Protein AF-A0A968J4U3-F1 (afdb_monomer)

Secondary structure (DSSP, 8-state):
--HHHHHHHHHHHHTTT--PPP---------SS-SEEEGGGGGGGTTS--EEE-TT--TTTHHHHTTT--SEEE-S---HHHHHHHHHTTEEEEEE-SSEEEETTS---TTPPP-EEEEHHHHHHHH-TTPPPP-HHHHHHHTT-----EEEES-TTTTTHHHHHHTT--SEEEEE--HHHHHHHHHHHTTSTTEEEEESEE-SSSEEEEEEEESSGGG-BSS-BSTHHHH-TT--EEEEEEEEEE-GGGGBTTTB--GGG--EEEE--TT-HHHHHHT-TTTGGG-SEEEEEEESS-SBTTPPBHHHHHHHHHTTTEEEEEEE-SS-TTEEEEEEEE------------------

Structure (mmCIF, N/CA/C/O backbone):
data_AF-A0A968J4U3-F1
#
_entry.id   AF-A0A968J4U3-F1
#
loop_
_atom_site.group_PDB
_atom_site.id
_atom_site.type_symbol
_atom_site.label_atom_id
_atom_site.label_alt_id
_atom_site.label_comp_id
_atom_site.label_asym_id
_atom_site.label_entity_id
_atom_site.label_seq_id
_atom_site.pdbx_PDB_ins_code
_atom_site.Cartn_x
_atom_site.Cartn_y
_atom_site.Cartn_z
_atom_site.occupancy
_atom_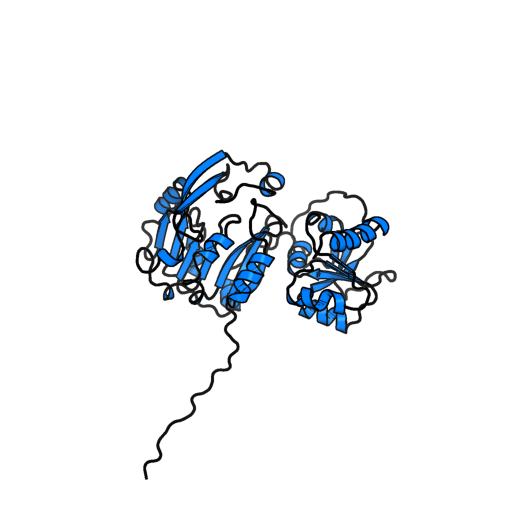site.B_iso_or_equiv
_atom_site.auth_seq_id
_atom_site.auth_comp_id
_atom_site.auth_asym_id
_atom_site.auth_atom_id
_atom_site.pdbx_PDB_model_num
ATOM 1 N N . MET A 1 1 ? 11.243 -23.045 -10.365 1.00 31.75 1 MET A N 1
ATOM 2 C CA . MET A 1 1 ? 12.411 -23.567 -11.113 1.00 31.75 1 MET A CA 1
ATOM 3 C C . MET A 1 1 ? 13.386 -24.156 -10.112 1.00 31.75 1 MET A C 1
ATOM 5 O O . MET A 1 1 ? 13.417 -23.661 -8.993 1.00 31.75 1 MET A O 1
ATOM 9 N N . SER A 1 2 ? 14.124 -25.215 -10.460 1.00 24.72 2 SER A N 1
ATOM 10 C CA . SER A 1 2 ? 15.196 -25.688 -9.578 1.00 24.72 2 SER A CA 1
ATOM 11 C C . SER A 1 2 ? 16.342 -24.683 -9.586 1.00 24.72 2 SER A C 1
ATOM 13 O O . SER A 1 2 ? 16.748 -24.232 -10.655 1.00 24.72 2 SER A O 1
ATOM 15 N N . ASP A 1 3 ? 16.860 -24.390 -8.400 1.00 28.70 3 ASP A N 1
ATOM 16 C CA . ASP A 1 3 ? 17.962 -23.475 -8.067 1.00 28.70 3 ASP A CA 1
ATOM 17 C C . ASP A 1 3 ? 19.186 -23.569 -9.018 1.00 28.70 3 ASP A C 1
ATOM 19 O O . ASP A 1 3 ? 19.910 -22.605 -9.253 1.00 28.70 3 ASP A O 1
ATOM 23 N N . ARG A 1 4 ? 19.379 -24.719 -9.681 1.00 26.81 4 ARG A N 1
ATOM 24 C CA . ARG A 1 4 ? 20.457 -24.954 -10.657 1.00 26.81 4 ARG A CA 1
ATOM 25 C C . ARG A 1 4 ? 20.299 -24.253 -12.012 1.00 26.81 4 ARG A C 1
ATOM 27 O O . ARG A 1 4 ? 21.322 -23.960 -12.632 1.00 26.81 4 ARG A O 1
ATOM 34 N N . ASP A 1 5 ? 19.080 -23.995 -12.483 1.00 30.23 5 ASP A N 1
ATOM 35 C CA . ASP A 1 5 ? 18.866 -23.366 -13.799 1.00 30.23 5 ASP A CA 1
ATOM 36 C C . ASP A 1 5 ? 19.034 -21.842 -13.723 1.00 30.23 5 ASP A C 1
ATOM 38 O O . ASP A 1 5 ? 19.654 -21.242 -14.602 1.00 30.23 5 ASP A O 1
ATOM 42 N N . SER A 1 6 ? 18.601 -21.237 -12.612 1.00 29.19 6 SER A N 1
ATOM 43 C CA . SER A 1 6 ? 18.821 -19.822 -12.288 1.00 29.19 6 SER A CA 1
ATOM 44 C C . SER A 1 6 ? 20.315 -19.513 -12.107 1.00 29.19 6 SER A C 1
ATOM 46 O O . SER A 1 6 ? 20.834 -18.554 -12.675 1.00 29.19 6 SER A O 1
ATOM 48 N N . GLN A 1 7 ? 21.058 -20.387 -11.416 1.00 29.69 7 GLN A N 1
ATOM 49 C CA . GLN A 1 7 ? 22.507 -20.231 -11.222 1.00 29.69 7 GLN A CA 1
ATOM 50 C C . GLN A 1 7 ? 23.326 -20.396 -12.518 1.00 29.69 7 GLN A C 1
ATOM 52 O O . GLN A 1 7 ? 24.412 -19.823 -12.643 1.00 29.69 7 GLN A O 1
ATOM 57 N N . ARG A 1 8 ? 22.822 -21.146 -13.512 1.00 29.02 8 ARG A N 1
ATOM 58 C CA . ARG A 1 8 ? 23.462 -21.269 -14.836 1.00 29.02 8 ARG A CA 1
ATOM 59 C C . ARG A 1 8 ? 23.308 -20.013 -15.694 1.00 29.02 8 ARG A C 1
ATOM 61 O O . ARG A 1 8 ? 24.230 -19.713 -16.451 1.00 29.02 8 ARG A O 1
ATOM 68 N N . LEU A 1 9 ? 22.196 -19.284 -15.566 1.00 30.33 9 LEU A N 1
ATOM 69 C CA . LEU A 1 9 ? 22.002 -17.996 -16.242 1.00 30.33 9 LEU A CA 1
ATOM 70 C C . LEU A 1 9 ? 22.915 -16.909 -15.652 1.00 30.33 9 LEU A C 1
ATOM 72 O O . LEU A 1 9 ? 23.562 -16.185 -16.404 1.00 30.33 9 LEU A O 1
ATOM 76 N N . VAL A 1 10 ? 23.051 -16.867 -14.322 1.00 31.16 10 VAL A N 1
ATOM 77 C CA . VAL A 1 10 ? 23.903 -15.894 -13.611 1.00 31.16 10 VAL A CA 1
ATOM 78 C C . VAL A 1 10 ? 25.399 -16.103 -13.899 1.00 31.16 10 VAL A C 1
ATOM 80 O O . VAL A 1 10 ? 26.140 -15.134 -14.061 1.00 31.16 10 VAL A O 1
ATOM 83 N N . ARG A 1 11 ? 25.871 -17.354 -14.030 1.00 30.06 11 ARG A N 1
ATOM 84 C CA . ARG A 1 11 ? 27.299 -17.631 -14.301 1.00 30.06 11 ARG A CA 1
ATOM 85 C C . ARG A 1 11 ? 27.792 -17.126 -15.658 1.00 30.06 11 ARG A C 1
ATOM 87 O O . ARG A 1 11 ? 28.928 -16.675 -15.740 1.00 30.06 11 ARG A O 1
ATOM 94 N N . ARG A 1 12 ? 26.956 -17.143 -16.703 1.00 33.56 12 ARG A N 1
ATOM 95 C CA . ARG A 1 12 ? 27.353 -16.620 -18.026 1.00 33.56 12 ARG A CA 1
ATOM 96 C C . ARG A 1 12 ? 27.522 -15.100 -18.050 1.00 33.56 12 ARG A C 1
ATOM 98 O O . ARG A 1 12 ? 28.245 -14.602 -18.903 1.00 33.56 12 ARG A O 1
ATOM 105 N N . PHE A 1 13 ? 26.903 -14.387 -17.109 1.00 33.28 13 PHE A N 1
ATOM 106 C CA . PHE A 1 13 ? 27.019 -12.935 -16.971 1.00 33.28 13 PHE A CA 1
ATOM 107 C C . PHE A 1 13 ? 28.338 -12.512 -16.302 1.00 33.28 13 PHE A C 1
ATOM 109 O O . PHE A 1 13 ? 28.966 -11.540 -16.711 1.00 33.28 13 PHE A O 1
ATOM 116 N N . GLN A 1 14 ? 28.821 -13.283 -15.320 1.00 35.56 14 GLN A N 1
ATOM 117 C CA . GLN A 1 14 ? 30.131 -13.033 -14.700 1.00 35.56 14 GLN A CA 1
ATOM 118 C C . GLN A 1 14 ? 31.296 -13.271 -15.677 1.00 35.56 14 GLN A C 1
ATOM 120 O O . GLN A 1 14 ? 32.345 -12.644 -15.552 1.00 35.56 14 GLN A O 1
ATOM 125 N N . GLU A 1 15 ? 31.103 -14.144 -16.668 1.00 34.38 15 GLU A N 1
ATOM 126 C CA . GLU A 1 15 ? 32.112 -14.483 -17.677 1.00 34.38 15 GLU A CA 1
ATOM 127 C C . GLU A 1 15 ? 32.129 -13.511 -18.879 1.00 34.38 15 GLU A C 1
ATOM 129 O O . GLU A 1 15 ? 33.116 -13.487 -19.613 1.00 34.38 15 GLU A O 1
ATOM 134 N N . SER A 1 16 ? 31.091 -12.680 -19.080 1.00 38.22 16 SER A N 1
ATOM 135 C CA . SER A 1 16 ? 30.967 -11.782 -20.246 1.00 38.22 16 SER A CA 1
ATOM 136 C C . SER A 1 16 ? 31.477 -10.349 -20.036 1.00 38.22 16 SER A C 1
ATOM 138 O O . SER A 1 16 ? 31.434 -9.558 -20.974 1.00 38.22 16 SER A O 1
ATOM 140 N N . GLY A 1 17 ? 31.967 -9.995 -18.843 1.00 36.22 17 GLY A N 1
ATOM 141 C CA . GLY A 1 17 ? 32.713 -8.747 -18.628 1.00 36.22 17 GLY A CA 1
ATOM 142 C C . GLY A 1 17 ? 31.945 -7.439 -18.871 1.00 36.22 17 GLY A C 1
ATOM 143 O O . GLY A 1 17 ? 32.559 -6.457 -19.275 1.00 36.22 17 GLY A O 1
ATOM 144 N N . ALA A 1 18 ? 30.634 -7.391 -18.618 1.00 36.56 18 ALA A N 1
ATOM 145 C CA . ALA A 1 18 ? 29.844 -6.163 -18.736 1.00 36.56 18 ALA A CA 1
ATOM 146 C C . ALA A 1 18 ? 29.398 -5.665 -17.353 1.00 36.56 18 ALA A C 1
ATOM 148 O O . ALA A 1 18 ? 28.468 -6.211 -16.767 1.00 36.56 18 ALA A O 1
ATOM 149 N N . LEU A 1 19 ? 30.141 -4.682 -16.835 1.00 32.59 19 LEU A N 1
ATOM 150 C CA . LEU A 1 19 ? 29.738 -3.445 -16.140 1.00 32.59 19 LEU A CA 1
ATOM 151 C C . LEU A 1 19 ? 30.909 -2.967 -15.252 1.00 32.59 19 LEU A C 1
ATOM 153 O O . LEU A 1 19 ? 31.396 -3.757 -14.436 1.00 32.59 19 LEU A O 1
ATOM 157 N N . PRO A 1 20 ? 31.391 -1.711 -15.383 1.00 27.22 20 PRO A N 1
ATOM 158 C CA . PRO A 1 20 ? 32.467 -1.198 -14.538 1.00 27.22 20 PRO A CA 1
ATOM 159 C C . PRO A 1 20 ? 32.063 -1.111 -13.056 1.00 27.22 20 PRO A C 1
ATOM 161 O O . PRO A 1 20 ? 30.892 -0.972 -12.707 1.00 27.22 20 PRO A O 1
ATOM 164 N N . SER A 1 21 ? 33.071 -1.193 -12.184 1.00 23.61 21 SER A N 1
ATOM 165 C CA . SER A 1 21 ? 33.000 -1.002 -10.725 1.00 23.61 21 SER A CA 1
ATOM 166 C C . SER A 1 21 ? 32.376 0.359 -10.348 1.00 23.61 21 SER A C 1
ATOM 168 O O . SER A 1 21 ? 32.589 1.325 -11.078 1.00 23.61 21 SER A O 1
ATOM 170 N N . PRO A 1 22 ? 31.642 0.478 -9.219 1.00 27.11 22 PRO A N 1
ATOM 171 C CA . PRO A 1 22 ? 30.799 1.639 -8.958 1.00 27.11 22 PRO A CA 1
ATOM 172 C C . PRO A 1 22 ? 31.629 2.864 -8.563 1.00 27.11 22 PRO A C 1
ATOM 174 O O . PRO A 1 22 ? 32.467 2.793 -7.663 1.00 27.11 22 PRO A O 1
ATOM 177 N N . ALA A 1 23 ? 31.337 4.001 -9.190 1.00 21.75 23 ALA A N 1
ATOM 178 C CA . ALA A 1 23 ? 31.604 5.318 -8.632 1.00 21.75 23 ALA A CA 1
ATOM 179 C C . ALA A 1 23 ? 30.252 5.954 -8.285 1.00 21.75 23 ALA A C 1
ATOM 181 O O . ALA A 1 23 ? 29.364 6.059 -9.126 1.00 21.75 23 ALA A O 1
ATOM 182 N N . VAL A 1 24 ? 30.094 6.303 -7.012 1.00 25.08 24 VAL A N 1
ATOM 183 C CA . VAL A 1 24 ? 28.910 6.946 -6.434 1.00 25.08 24 VAL A CA 1
ATOM 184 C C . VAL A 1 24 ? 28.772 8.360 -6.994 1.00 25.08 24 VAL A C 1
ATOM 186 O O . VAL A 1 24 ? 29.716 9.141 -6.876 1.00 25.08 24 VAL A O 1
ATOM 189 N N . VAL A 1 25 ? 27.596 8.720 -7.515 1.00 21.69 25 VAL A N 1
ATOM 190 C CA . VAL A 1 25 ? 27.211 10.121 -7.749 1.00 21.69 25 VAL A CA 1
ATOM 191 C C . VAL A 1 25 ? 25.726 10.297 -7.410 1.00 21.69 25 VAL A C 1
ATOM 193 O O . VAL A 1 25 ? 24.864 9.655 -7.999 1.00 21.69 25 VAL A O 1
ATOM 196 N N . PHE A 1 26 ? 25.438 11.159 -6.435 1.00 22.89 26 PHE A N 1
ATOM 197 C CA . PHE A 1 26 ? 24.102 11.702 -6.157 1.00 22.89 26 PHE A CA 1
ATOM 198 C C . PHE A 1 26 ? 23.789 12.827 -7.151 1.00 22.89 26 PHE A C 1
ATOM 200 O O . PHE A 1 26 ? 24.717 13.576 -7.449 1.00 22.89 26 PHE A O 1
ATOM 207 N N . TRP A 1 27 ? 22.521 13.042 -7.545 1.00 22.12 27 TRP A N 1
ATOM 208 C CA . TRP A 1 27 ? 21.968 14.406 -7.684 1.00 22.12 27 TRP A CA 1
ATOM 209 C C . TRP A 1 27 ? 20.438 14.501 -7.868 1.00 22.12 27 TRP A C 1
ATOM 211 O O . TRP A 1 27 ? 19.799 13.601 -8.407 1.00 22.12 27 TRP A O 1
ATOM 221 N N . CYS A 1 28 ? 19.901 15.639 -7.403 1.00 22.11 28 CYS A N 1
ATOM 222 C CA . CYS A 1 28 ? 18.495 16.063 -7.355 1.00 22.11 28 CYS A CA 1
ATOM 223 C C . CYS A 1 28 ? 18.052 16.919 -8.559 1.00 22.11 28 CYS A C 1
ATOM 225 O O . CYS A 1 28 ? 18.846 17.656 -9.131 1.00 22.11 28 CYS A O 1
ATOM 227 N N . GLU A 1 29 ? 16.737 16.858 -8.803 1.00 24.00 29 GLU A N 1
ATOM 228 C CA . GLU A 1 29 ? 15.785 17.850 -9.350 1.00 24.00 29 GLU A CA 1
ATOM 229 C C . GLU A 1 29 ? 16.059 18.630 -10.657 1.00 24.00 29 GLU A C 1
ATOM 231 O O . GLU A 1 29 ? 16.990 19.422 -10.782 1.00 24.00 29 GLU A O 1
ATOM 236 N N . GLY A 1 30 ? 15.072 18.554 -11.570 1.00 26.41 30 GLY A N 1
ATOM 237 C CA . GLY A 1 30 ? 14.653 19.729 -12.348 1.00 26.41 30 GLY A CA 1
ATOM 238 C C . GLY A 1 30 ? 14.702 19.670 -13.879 1.00 26.41 30 GLY A C 1
ATOM 239 O O . GLY A 1 30 ? 14.690 20.735 -14.490 1.00 26.41 30 GLY A O 1
ATOM 240 N N . ASN A 1 31 ? 14.733 18.499 -14.527 1.00 25.98 31 ASN A N 1
ATOM 241 C CA . ASN A 1 31 ? 14.767 18.411 -15.996 1.00 25.98 31 ASN A CA 1
ATOM 242 C C . ASN A 1 31 ? 13.612 17.583 -16.598 1.00 25.98 31 ASN A C 1
ATOM 244 O O . ASN A 1 31 ? 13.072 16.707 -15.919 1.00 25.98 31 ASN A O 1
ATOM 248 N N . PRO A 1 32 ? 13.221 17.847 -17.869 1.00 30.12 32 PRO A N 1
ATOM 249 C CA . PRO A 1 32 ? 12.304 16.985 -18.629 1.00 30.12 32 PRO A CA 1
ATOM 250 C C . PRO A 1 32 ? 12.800 15.526 -18.625 1.00 30.12 32 PRO A C 1
ATOM 252 O O . PRO A 1 32 ? 13.995 15.330 -18.396 1.00 30.12 32 PRO A O 1
ATOM 255 N N . PRO A 1 33 ? 11.926 14.516 -18.866 1.00 41.47 33 PRO A N 1
ATOM 256 C CA . PRO A 1 33 ? 12.278 13.095 -18.758 1.00 41.47 33 PRO A CA 1
ATOM 257 C C . PRO A 1 33 ? 13.656 12.829 -19.352 1.00 41.47 33 PRO A C 1
ATOM 259 O O . PRO A 1 33 ? 13.889 13.133 -20.527 1.00 41.47 33 PRO A O 1
ATOM 262 N N . ALA A 1 34 ? 14.569 12.311 -18.530 1.00 52.72 34 ALA A N 1
ATOM 263 C CA . ALA A 1 34 ? 15.920 12.024 -18.974 1.00 52.72 34 ALA A CA 1
ATOM 264 C C . ALA A 1 34 ? 15.841 11.033 -20.142 1.00 52.72 34 ALA A C 1
ATOM 266 O O . ALA A 1 34 ? 15.189 9.998 -20.051 1.00 52.72 34 ALA A O 1
ATOM 267 N N . THR A 1 35 ? 16.473 11.344 -21.274 1.00 51.75 35 THR A N 1
ATOM 268 C CA . THR A 1 35 ? 16.570 10.392 -22.394 1.00 51.75 35 THR A CA 1
ATOM 269 C C . THR A 1 35 ? 17.654 9.344 -22.158 1.00 51.75 35 THR A C 1
ATOM 271 O O . THR A 1 35 ? 17.808 8.438 -22.985 1.00 51.75 35 THR A O 1
ATOM 274 N N . THR A 1 36 ? 18.408 9.482 -21.058 1.00 47.25 36 THR A N 1
ATOM 275 C CA . THR A 1 36 ? 19.455 8.557 -20.645 1.00 47.25 36 THR A CA 1
ATOM 276 C C . THR A 1 36 ? 19.422 8.212 -19.155 1.00 47.25 36 THR A C 1
ATOM 278 O O . THR A 1 36 ? 18.848 8.958 -18.364 1.00 47.25 36 THR A O 1
ATOM 281 N N . VAL A 1 37 ? 19.988 7.056 -18.790 1.00 55.59 37 VAL A N 1
ATOM 282 C CA . VAL A 1 37 ? 20.078 6.557 -17.403 1.00 55.59 37 VAL A CA 1
ATOM 283 C C . VAL A 1 37 ? 21.495 6.037 -17.131 1.00 55.59 37 VAL A C 1
ATOM 285 O O . VAL A 1 37 ? 21.942 5.160 -17.879 1.00 55.59 37 VAL A O 1
ATOM 288 N N . PRO A 1 38 ? 22.172 6.459 -16.047 1.00 57.66 38 PRO A N 1
ATOM 289 C CA . PRO A 1 38 ? 23.476 5.922 -15.671 1.00 57.66 38 PRO A CA 1
ATOM 290 C C . PRO A 1 38 ? 23.413 4.426 -15.360 1.00 57.66 38 PRO A C 1
ATOM 292 O O . PRO A 1 38 ? 22.561 3.954 -14.606 1.00 57.66 38 PRO A O 1
ATOM 295 N N . VAL A 1 39 ? 24.363 3.653 -15.878 1.00 50.88 39 VAL A N 1
ATOM 296 C CA . VAL A 1 39 ? 24.343 2.189 -15.724 1.00 50.88 39 VAL A CA 1
ATOM 297 C C . VAL A 1 39 ? 24.584 1.732 -14.272 1.00 50.88 39 VAL A C 1
ATOM 299 O O . VAL A 1 39 ? 24.116 0.665 -13.865 1.00 50.88 39 VAL A O 1
ATOM 302 N N . ALA A 1 40 ? 25.251 2.553 -13.456 1.00 52.34 40 ALA A N 1
ATOM 303 C CA . ALA A 1 40 ? 25.453 2.297 -12.027 1.00 52.34 40 ALA A CA 1
ATOM 304 C C . ALA A 1 40 ? 24.132 2.185 -11.238 1.00 52.34 40 ALA A C 1
ATOM 306 O O . ALA A 1 40 ? 24.063 1.417 -10.276 1.00 52.34 40 ALA A O 1
ATOM 307 N N . ASP A 1 41 ? 23.064 2.854 -11.684 1.00 54.03 41 ASP A N 1
ATOM 308 C CA . ASP A 1 41 ? 21.751 2.828 -11.026 1.00 54.03 41 ASP A CA 1
ATOM 309 C C . ASP A 1 41 ? 21.050 1.463 -11.144 1.00 54.03 41 ASP A C 1
ATOM 311 O O . ASP A 1 41 ? 20.166 1.138 -10.348 1.00 54.03 41 ASP A O 1
ATOM 315 N N . LEU A 1 42 ? 21.484 0.610 -12.079 1.00 54.00 42 LEU A N 1
ATOM 316 C CA . LEU A 1 42 ? 21.002 -0.770 -12.196 1.00 54.00 42 LEU A CA 1
ATOM 317 C C . LEU A 1 42 ? 21.558 -1.687 -11.093 1.00 54.00 42 LEU A C 1
ATOM 319 O O . LEU A 1 42 ? 20.990 -2.744 -10.819 1.00 54.00 42 LEU A O 1
ATOM 323 N N . ALA A 1 43 ? 22.668 -1.311 -10.446 1.00 49.25 43 ALA A N 1
ATOM 324 C CA . ALA A 1 43 ? 23.360 -2.156 -9.472 1.00 49.25 43 ALA A CA 1
ATOM 325 C C . ALA A 1 43 ? 22.655 -2.250 -8.105 1.00 49.25 43 ALA A C 1
ATOM 327 O O . ALA A 1 43 ? 22.994 -3.132 -7.316 1.00 49.25 43 ALA A O 1
ATOM 328 N N . ILE A 1 44 ? 21.677 -1.384 -7.831 1.00 48.53 44 ILE A N 1
ATOM 329 C CA . ILE A 1 44 ? 20.945 -1.305 -6.551 1.00 48.53 44 ILE A CA 1
ATOM 330 C C . ILE A 1 44 ? 20.048 -2.536 -6.333 1.00 48.53 44 ILE A C 1
ATOM 332 O O . ILE A 1 44 ? 19.778 -2.946 -5.210 1.00 48.53 44 ILE A O 1
ATOM 336 N N . TRP A 1 45 ? 19.651 -3.194 -7.416 1.00 48.16 45 TRP A N 1
ATOM 337 C CA . TRP A 1 45 ? 18.643 -4.252 -7.426 1.00 48.16 45 TRP A CA 1
ATOM 338 C C . TRP A 1 45 ? 19.220 -5.679 -7.335 1.00 48.16 45 TRP A C 1
ATOM 340 O O . TRP A 1 45 ? 18.518 -6.678 -7.478 1.00 48.16 45 TRP A O 1
ATOM 350 N N . ARG A 1 46 ? 20.529 -5.801 -7.096 1.00 44.19 46 ARG A N 1
ATOM 351 C CA . ARG A 1 46 ? 21.317 -7.038 -7.240 1.00 44.19 46 ARG A CA 1
ATOM 352 C C . ARG A 1 46 ? 20.831 -8.319 -6.527 1.00 44.19 46 ARG A C 1
ATOM 354 O O . ARG A 1 46 ? 21.225 -9.373 -7.027 1.00 44.19 46 ARG A O 1
ATOM 361 N N . PRO A 1 47 ? 20.038 -8.339 -5.435 1.00 40.00 47 PRO A N 1
ATOM 362 C CA . PRO A 1 47 ? 19.747 -9.619 -4.785 1.00 40.00 47 PRO A CA 1
ATOM 363 C C . PRO A 1 47 ? 18.699 -10.500 -5.486 1.00 40.00 47 PRO A C 1
ATOM 365 O O . PRO A 1 47 ? 18.749 -11.714 -5.289 1.00 40.00 47 PRO A O 1
ATOM 368 N N . ARG A 1 48 ? 17.750 -9.952 -6.267 1.00 47.09 48 ARG A N 1
ATOM 369 C CA . ARG A 1 48 ? 16.601 -10.734 -6.794 1.00 47.09 48 ARG A CA 1
ATOM 370 C C . ARG A 1 48 ? 15.985 -10.221 -8.106 1.00 47.09 48 ARG A C 1
ATOM 372 O O . ARG A 1 48 ? 14.789 -10.374 -8.310 1.00 47.09 48 ARG A O 1
ATOM 379 N N . LEU A 1 49 ? 16.771 -9.638 -9.004 1.00 52.12 49 LEU A N 1
ATOM 380 C CA . LEU A 1 49 ? 16.249 -9.329 -10.337 1.00 52.12 49 LEU A CA 1
ATOM 381 C C . LEU A 1 49 ? 16.136 -10.582 -11.202 1.00 52.12 49 LEU A C 1
ATOM 383 O O . LEU A 1 49 ? 17.118 -11.314 -11.380 1.00 52.12 49 LEU A O 1
ATOM 387 N N . ASP A 1 50 ? 14.967 -10.773 -11.805 1.00 53.44 50 ASP A N 1
ATOM 388 C CA . ASP A 1 50 ? 14.773 -11.777 -12.842 1.00 53.44 50 ASP A CA 1
ATOM 389 C C . ASP A 1 50 ? 15.285 -11.209 -14.174 1.00 53.44 50 ASP A C 1
ATOM 391 O O . ASP A 1 50 ? 14.625 -10.424 -14.857 1.00 53.44 50 ASP A O 1
ATOM 395 N N . PHE A 1 51 ? 16.511 -11.593 -14.533 1.00 60.53 51 PHE A N 1
ATOM 396 C CA . PHE A 1 51 ? 17.145 -11.254 -15.806 1.00 60.53 51 PHE A CA 1
ATOM 397 C C . PHE A 1 51 ? 16.919 -12.356 -16.838 1.00 60.53 51 PHE A C 1
ATOM 399 O O . PHE A 1 51 ? 17.144 -13.539 -16.561 1.00 60.53 51 PHE A O 1
ATOM 406 N N . ALA A 1 52 ? 16.581 -11.973 -18.068 1.00 55.31 52 ALA A N 1
ATOM 407 C CA . ALA A 1 52 ? 16.511 -12.911 -19.179 1.00 55.31 52 ALA A CA 1
ATOM 408 C C . ALA A 1 52 ? 17.329 -12.447 -20.386 1.00 55.31 52 ALA A C 1
ATOM 410 O O . ALA A 1 52 ? 17.158 -11.337 -20.884 1.00 55.31 52 ALA A O 1
ATOM 411 N N . TRP A 1 53 ? 18.173 -13.343 -20.902 1.00 65.06 53 TRP A N 1
ATOM 412 C CA . TRP A 1 53 ? 18.777 -13.183 -22.222 1.00 65.06 53 TRP A CA 1
ATOM 413 C C . TRP A 1 53 ? 17.917 -13.884 -23.273 1.00 65.06 53 TRP A C 1
ATOM 415 O O . TRP A 1 53 ? 17.705 -15.096 -23.187 1.00 65.06 53 TRP A O 1
ATOM 425 N N . VAL A 1 54 ? 17.451 -13.136 -24.271 1.00 67.69 54 VAL A N 1
ATOM 426 C CA . VAL A 1 54 ? 16.508 -13.627 -25.296 1.00 67.69 54 VAL A CA 1
ATOM 427 C C . VAL A 1 54 ? 17.086 -13.629 -26.710 1.00 67.69 54 VAL A C 1
ATOM 429 O O . VAL A 1 54 ? 16.464 -14.154 -27.628 1.00 67.69 54 VAL A O 1
ATOM 432 N N . GLY A 1 55 ? 18.282 -13.064 -26.912 1.00 67.81 55 GLY A N 1
ATOM 433 C CA . GLY A 1 55 ? 18.818 -12.850 -28.258 1.00 67.81 55 GLY A CA 1
ATOM 434 C C . GLY A 1 55 ? 17.810 -12.069 -29.106 1.00 67.81 55 GLY A C 1
ATOM 435 O O . GLY A 1 55 ? 17.427 -10.967 -28.715 1.00 67.81 55 GLY A O 1
ATOM 436 N N . ASN A 1 56 ? 17.308 -12.677 -30.185 1.00 71.38 56 ASN A N 1
ATOM 437 C CA . ASN A 1 56 ? 16.273 -12.130 -31.066 1.00 71.38 56 ASN A CA 1
ATOM 438 C C . ASN A 1 56 ? 14.922 -12.886 -31.026 1.00 71.38 56 ASN A C 1
ATOM 440 O O . ASN A 1 56 ? 14.137 -12.759 -31.966 1.00 71.38 56 ASN A O 1
ATOM 444 N N . ASP A 1 57 ? 14.632 -13.656 -29.968 1.00 76.31 57 ASP A N 1
ATOM 445 C CA . ASP A 1 57 ? 13.390 -14.436 -29.830 1.00 76.31 57 ASP A CA 1
ATOM 446 C C . ASP A 1 57 ? 12.795 -14.337 -28.412 1.00 76.31 57 ASP A C 1
ATOM 448 O O . ASP A 1 57 ? 13.410 -14.759 -27.435 1.00 76.31 57 ASP A O 1
ATOM 452 N N . LEU A 1 58 ? 11.567 -13.812 -28.293 1.00 77.19 58 LEU A N 1
ATOM 453 C CA . LEU A 1 58 ? 10.858 -13.652 -27.013 1.00 77.19 58 LEU A CA 1
ATOM 454 C C . LEU A 1 58 ? 10.150 -14.927 -26.531 1.00 77.19 58 LEU A C 1
ATOM 456 O O . LEU A 1 58 ? 9.727 -14.976 -25.373 1.00 77.19 58 LEU A O 1
ATOM 460 N N . ALA A 1 59 ? 10.046 -15.978 -27.351 1.00 75.31 59 ALA A N 1
ATOM 461 C CA . ALA A 1 59 ? 9.354 -17.215 -26.981 1.00 75.31 59 ALA A CA 1
ATOM 462 C C . ALA A 1 59 ? 9.788 -17.816 -25.621 1.00 75.31 59 ALA A C 1
ATOM 464 O O . ALA A 1 59 ? 8.911 -18.257 -24.868 1.00 75.31 59 ALA A O 1
ATOM 465 N N . PRO A 1 60 ? 11.082 -17.796 -25.226 1.00 65.94 60 PRO A N 1
ATOM 466 C CA . PRO A 1 60 ? 11.520 -18.306 -23.925 1.00 65.94 60 PRO A CA 1
ATOM 467 C C . PRO A 1 60 ? 10.971 -17.518 -22.728 1.00 65.94 60 PRO A C 1
ATOM 469 O O . PRO A 1 60 ? 10.816 -18.082 -21.640 1.00 65.94 60 PRO A O 1
ATOM 472 N N . VAL A 1 61 ? 10.669 -16.228 -22.922 1.00 67.50 61 VAL A N 1
ATOM 473 C CA . VAL A 1 61 ? 10.204 -15.318 -21.864 1.00 67.50 61 VAL A CA 1
ATOM 474 C C . VAL A 1 61 ? 8.729 -14.952 -21.961 1.00 67.50 61 VAL A C 1
ATOM 476 O O . VAL A 1 61 ? 8.198 -14.391 -21.009 1.00 67.50 61 VAL A O 1
ATOM 479 N N . GLN A 1 62 ? 8.041 -15.315 -23.048 1.00 70.50 62 GLN A N 1
ATOM 480 C CA . GLN A 1 62 ? 6.672 -14.885 -23.357 1.00 70.50 62 GLN A CA 1
ATOM 481 C C . GLN A 1 62 ? 5.704 -15.041 -22.174 1.00 70.50 62 GLN A C 1
ATOM 483 O O . GLN A 1 62 ? 4.967 -14.123 -21.836 1.00 70.50 62 GLN A O 1
ATOM 488 N N . ARG A 1 63 ? 5.753 -16.189 -21.486 1.00 58.62 63 ARG A N 1
ATOM 489 C CA . ARG A 1 63 ? 4.896 -16.480 -20.320 1.00 58.62 63 ARG A CA 1
ATOM 490 C C . ARG A 1 63 ? 5.192 -15.621 -19.086 1.00 58.62 63 ARG A C 1
ATOM 492 O O . ARG A 1 63 ? 4.369 -15.562 -18.176 1.00 58.62 63 ARG A O 1
ATOM 499 N N . PHE A 1 64 ? 6.390 -15.051 -19.013 1.00 61.62 64 PHE A N 1
ATOM 500 C CA . PHE A 1 64 ? 6.823 -14.186 -17.924 1.00 61.62 64 PHE A CA 1
ATOM 501 C C . PHE A 1 64 ? 6.573 -12.714 -18.246 1.00 61.62 64 PHE A C 1
ATOM 503 O O . PHE A 1 64 ? 6.215 -11.984 -17.327 1.00 61.62 64 PHE A O 1
ATOM 510 N N . LEU A 1 65 ? 6.642 -12.322 -19.528 1.00 63.81 65 LEU A N 1
ATOM 511 C CA . LEU A 1 65 ? 6.222 -10.998 -20.009 1.00 63.81 65 LEU A CA 1
ATOM 512 C C . LEU A 1 65 ? 4.790 -10.686 -19.572 1.00 63.81 65 LEU A C 1
ATOM 514 O O . LEU A 1 65 ? 4.544 -9.680 -18.920 1.00 63.81 65 LEU A O 1
ATOM 518 N N . THR A 1 66 ? 3.865 -11.622 -19.813 1.00 60.38 66 THR A N 1
ATOM 519 C CA . THR A 1 66 ? 2.440 -11.464 -19.462 1.00 60.38 66 THR A CA 1
ATOM 520 C C . THR A 1 66 ? 2.195 -11.360 -17.956 1.00 60.38 66 THR A C 1
ATOM 522 O O . THR A 1 66 ? 1.125 -10.945 -17.527 1.00 60.38 66 THR A O 1
ATOM 525 N N . ARG A 1 67 ? 3.162 -11.794 -17.140 1.00 55.28 67 ARG A N 1
ATOM 526 C CA . ARG A 1 67 ? 3.092 -11.757 -15.675 1.00 55.28 67 ARG A CA 1
ATOM 527 C C . ARG A 1 67 ? 3.954 -10.643 -15.079 1.00 55.28 67 ARG A C 1
ATOM 529 O O . ARG A 1 67 ? 4.001 -10.536 -13.863 1.00 55.28 67 ARG A O 1
ATOM 536 N N . GLY A 1 68 ? 4.683 -9.890 -15.907 1.00 53.72 68 GLY A N 1
ATOM 537 C CA . GLY A 1 68 ? 5.648 -8.880 -15.475 1.00 53.72 68 GLY A CA 1
ATOM 538 C C . GLY A 1 68 ? 6.835 -9.415 -14.661 1.00 53.72 68 GLY A C 1
ATOM 539 O O . GLY A 1 68 ? 7.540 -8.611 -14.070 1.00 53.72 68 GLY A O 1
ATOM 540 N N . ARG A 1 69 ? 7.079 -10.733 -14.616 1.00 59.31 69 ARG A N 1
ATOM 541 C CA . ARG A 1 69 ? 8.066 -11.380 -13.717 1.00 59.31 69 ARG A CA 1
ATOM 542 C C . ARG A 1 69 ? 9.494 -11.447 -14.276 1.00 59.31 69 ARG A C 1
ATOM 544 O O . ARG A 1 69 ? 10.238 -12.366 -13.961 1.00 59.31 69 ARG A O 1
ATOM 551 N N . VAL A 1 70 ? 9.835 -10.582 -15.221 1.00 60.62 70 VAL A N 1
ATOM 552 C CA . VAL A 1 70 ? 11.210 -10.432 -15.712 1.00 60.62 70 VAL A CA 1
ATOM 553 C C . VAL A 1 70 ? 11.474 -8.948 -15.718 1.00 60.62 70 VAL A C 1
ATOM 555 O O . VAL A 1 70 ? 10.788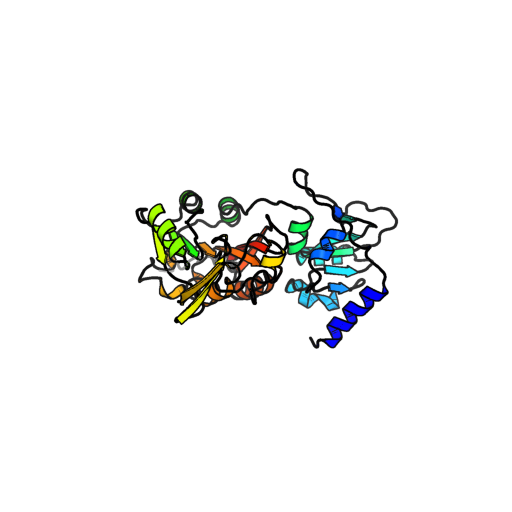 -8.200 -16.400 1.00 60.62 70 VAL A O 1
ATOM 558 N N . ASP A 1 71 ? 12.444 -8.504 -14.952 1.00 68.31 71 ASP A N 1
ATOM 559 C CA . ASP A 1 71 ? 12.638 -7.078 -14.717 1.00 68.31 71 ASP A CA 1
ATOM 560 C C . ASP A 1 71 ? 13.463 -6.452 -15.841 1.00 68.31 71 ASP A C 1
ATOM 562 O O . ASP A 1 71 ? 13.224 -5.319 -16.268 1.00 68.31 71 ASP A O 1
ATOM 566 N N . PHE A 1 72 ? 14.394 -7.251 -16.364 1.00 74.50 72 PHE A N 1
ATOM 567 C CA . PHE A 1 72 ? 15.367 -6.864 -17.367 1.00 74.50 72 PHE A CA 1
ATOM 568 C C . PHE A 1 72 ? 15.480 -7.947 -18.431 1.00 74.50 72 PHE A C 1
ATOM 570 O O . PHE A 1 72 ? 15.802 -9.107 -18.157 1.00 74.50 72 PHE A O 1
ATOM 577 N N . ILE A 1 73 ? 15.254 -7.548 -19.673 1.00 75.44 73 ILE A N 1
ATOM 578 C CA . ILE A 1 73 ? 15.386 -8.412 -20.836 1.00 75.44 73 ILE A CA 1
ATOM 579 C C . ILE A 1 73 ? 16.522 -7.863 -21.661 1.00 75.44 73 ILE A C 1
ATOM 581 O O . ILE A 1 73 ? 16.512 -6.695 -22.029 1.00 75.44 73 ILE A O 1
ATOM 585 N N . GLN A 1 74 ? 17.501 -8.698 -21.960 1.00 78.19 74 GLN A N 1
ATOM 586 C CA . GLN A 1 74 ? 18.623 -8.304 -22.788 1.00 78.19 74 GLN A CA 1
ATOM 587 C C . GLN A 1 74 ? 18.693 -9.193 -24.022 1.00 78.19 74 GLN A C 1
ATOM 589 O O . GLN A 1 74 ? 18.415 -10.394 -23.980 1.00 78.19 74 GLN A O 1
ATOM 594 N N . GLY A 1 75 ? 19.041 -8.599 -25.150 1.00 72.62 75 GLY A N 1
ATOM 595 C CA . GLY A 1 75 ? 19.191 -9.334 -26.390 1.00 72.62 75 GLY A CA 1
ATOM 596 C C . GLY A 1 75 ? 19.864 -8.499 -27.456 1.00 72.62 75 GLY A C 1
ATOM 597 O O . GLY A 1 75 ? 20.357 -7.404 -27.184 1.00 72.62 75 GLY A O 1
ATOM 598 N N . ASP A 1 76 ? 19.893 -9.051 -28.661 1.00 72.94 76 ASP A N 1
ATOM 599 C CA . ASP A 1 76 ? 20.509 -8.460 -29.831 1.00 72.94 76 ASP A CA 1
ATOM 600 C C . ASP A 1 76 ? 19.565 -8.504 -31.039 1.00 72.94 76 ASP A C 1
ATOM 602 O O . ASP A 1 76 ? 18.826 -9.458 -31.267 1.00 72.94 76 ASP A O 1
ATOM 606 N N . GLY A 1 77 ? 19.570 -7.434 -31.835 1.00 68.56 77 GLY A N 1
ATOM 607 C CA . GLY A 1 77 ? 18.879 -7.413 -33.127 1.00 68.56 77 GLY A CA 1
ATOM 608 C C . GLY A 1 77 ? 17.350 -7.526 -33.059 1.00 68.56 77 GLY A C 1
ATOM 609 O O . GLY A 1 77 ? 16.761 -8.101 -33.975 1.00 68.56 77 GLY A O 1
ATOM 610 N N . TRP A 1 78 ? 16.694 -6.992 -32.016 1.00 75.44 78 TRP A N 1
ATOM 611 C CA . TRP A 1 78 ? 15.226 -7.013 -31.956 1.00 75.44 78 TRP A CA 1
ATOM 612 C C . TRP A 1 78 ? 14.620 -6.228 -33.116 1.00 75.44 78 TRP A C 1
ATOM 614 O O . TRP A 1 78 ? 15.012 -5.099 -33.421 1.00 75.44 78 TRP A O 1
ATOM 624 N N . SER A 1 79 ? 13.626 -6.839 -33.751 1.00 76.88 79 SER A N 1
ATOM 625 C CA . SER A 1 79 ? 12.839 -6.181 -34.788 1.00 76.88 79 SER A CA 1
ATOM 626 C C . SER A 1 79 ? 11.920 -5.105 -34.183 1.00 76.88 79 SER A C 1
ATOM 628 O O . SER A 1 79 ? 11.566 -5.191 -33.004 1.00 76.88 79 SER A O 1
ATOM 630 N N . PRO A 1 80 ? 11.442 -4.127 -34.978 1.00 76.88 80 PRO A N 1
ATOM 631 C CA . PRO A 1 80 ? 10.420 -3.182 -34.523 1.00 76.88 80 PRO A CA 1
ATOM 632 C C . PRO A 1 80 ? 9.174 -3.862 -33.931 1.00 76.88 80 PRO A C 1
ATOM 634 O O . PRO A 1 80 ? 8.605 -3.354 -32.970 1.00 76.88 80 PRO A O 1
ATOM 637 N N . ALA A 1 81 ? 8.791 -5.034 -34.450 1.00 79.62 81 ALA A N 1
ATOM 638 C CA . ALA A 1 81 ? 7.671 -5.819 -33.934 1.00 79.62 81 ALA A CA 1
ATOM 639 C C . ALA A 1 81 ? 7.944 -6.384 -32.529 1.00 79.62 81 ALA A C 1
ATOM 641 O O . ALA A 1 81 ? 7.068 -6.343 -31.676 1.00 79.62 81 ALA A O 1
ATOM 642 N N . MET A 1 82 ? 9.166 -6.853 -32.254 1.00 81.62 82 MET A N 1
ATOM 643 C CA . MET A 1 82 ? 9.549 -7.307 -30.909 1.00 81.62 82 MET A CA 1
ATOM 644 C C . MET A 1 82 ? 9.583 -6.159 -29.903 1.00 81.62 82 MET A C 1
ATOM 646 O O . MET A 1 82 ? 9.137 -6.320 -28.774 1.00 81.62 82 MET A O 1
ATOM 650 N N . VAL A 1 83 ? 10.091 -4.991 -30.306 1.00 77.00 83 VAL A N 1
ATOM 651 C CA . VAL A 1 83 ? 10.066 -3.790 -29.458 1.00 77.00 83 VAL A CA 1
ATOM 652 C C . VAL A 1 83 ? 8.623 -3.383 -29.156 1.00 77.00 83 VAL A C 1
ATOM 654 O O . VAL A 1 83 ? 8.308 -3.021 -28.026 1.00 77.00 83 VAL A O 1
ATOM 657 N N . GLN A 1 84 ? 7.730 -3.472 -30.145 1.00 78.44 84 GLN A N 1
ATOM 658 C CA . GLN A 1 84 ? 6.307 -3.211 -29.950 1.00 78.44 84 GLN A CA 1
ATOM 659 C C . GLN A 1 84 ? 5.654 -4.230 -29.005 1.00 78.44 84 GLN A C 1
ATOM 661 O O . GLN A 1 84 ? 4.876 -3.826 -28.147 1.00 78.44 84 GLN A O 1
ATOM 666 N N . GLU A 1 85 ? 5.998 -5.515 -29.113 1.00 81.62 85 GLU A N 1
ATOM 667 C CA . GLU A 1 85 ? 5.535 -6.565 -28.196 1.00 81.62 85 GLU A CA 1
ATOM 668 C C . GLU A 1 85 ? 6.021 -6.311 -26.761 1.00 81.62 85 GLU A C 1
ATOM 670 O O . GLU A 1 85 ? 5.237 -6.342 -25.820 1.00 81.62 85 GLU A O 1
ATOM 675 N N . LEU A 1 86 ? 7.299 -5.984 -26.573 1.00 81.75 86 LEU A N 1
ATOM 676 C CA . LEU A 1 86 ? 7.846 -5.639 -25.259 1.00 81.75 86 LEU A CA 1
ATOM 677 C C . LEU A 1 86 ? 7.147 -4.418 -24.653 1.00 81.75 86 LEU A C 1
ATOM 679 O O . LEU A 1 86 ? 6.764 -4.449 -23.487 1.00 81.75 86 LEU A O 1
ATOM 683 N N . ARG A 1 87 ? 6.894 -3.377 -25.452 1.00 79.44 87 ARG A N 1
ATOM 684 C CA . ARG A 1 87 ? 6.105 -2.211 -25.021 1.00 79.44 87 ARG A CA 1
ATOM 685 C C . ARG A 1 87 ? 4.664 -2.565 -24.683 1.00 79.44 87 ARG A C 1
ATOM 687 O O . ARG A 1 87 ? 4.115 -2.009 -23.740 1.00 79.44 87 ARG A O 1
ATOM 694 N N . HIS A 1 88 ? 4.061 -3.502 -25.411 1.00 74.81 88 HIS A N 1
ATOM 695 C CA . HIS A 1 88 ? 2.732 -4.016 -25.089 1.00 74.81 88 HIS A CA 1
ATOM 696 C C . HIS A 1 88 ? 2.703 -4.689 -23.707 1.00 74.81 88 HIS A C 1
ATOM 698 O O . HIS A 1 88 ? 1.745 -4.506 -22.964 1.00 74.81 88 HIS A O 1
ATOM 704 N N . HIS A 1 89 ? 3.787 -5.369 -23.320 1.00 73.19 89 HIS A N 1
ATOM 705 C CA . HIS A 1 89 ? 3.983 -5.914 -21.967 1.00 73.19 89 HIS A CA 1
ATOM 706 C C . HIS A 1 89 ? 4.651 -4.925 -21.000 1.00 73.19 89 HIS A C 1
ATOM 708 O O . HIS A 1 89 ? 5.205 -5.340 -19.985 1.00 73.19 89 HIS A O 1
ATOM 714 N N . ARG A 1 90 ? 4.570 -3.619 -21.290 1.00 76.31 90 ARG A N 1
ATOM 715 C CA . ARG A 1 90 ? 5.010 -2.526 -20.411 1.00 76.31 90 ARG A CA 1
ATOM 716 C C . ARG A 1 90 ? 6.518 -2.481 -20.155 1.00 76.31 90 ARG A C 1
ATOM 718 O O . ARG A 1 90 ? 6.961 -2.126 -19.067 1.00 76.31 90 ARG A O 1
ATOM 725 N N . TYR A 1 91 ? 7.328 -2.833 -21.147 1.00 78.50 91 TYR A N 1
ATOM 726 C CA . TYR A 1 91 ? 8.774 -2.616 -21.107 1.00 78.50 91 TYR A CA 1
ATOM 727 C C . TYR A 1 91 ? 9.156 -1.391 -21.923 1.00 78.50 91 TYR A C 1
ATOM 729 O O . TYR A 1 91 ? 8.766 -1.266 -23.086 1.00 78.50 91 TYR A O 1
ATOM 737 N N . GLU A 1 92 ? 10.013 -0.546 -21.354 1.00 81.56 92 GLU A N 1
ATOM 738 C CA . GLU A 1 92 ? 10.737 0.440 -22.143 1.00 81.56 92 GLU A CA 1
ATOM 739 C C . GLU A 1 92 ? 12.060 -0.127 -22.619 1.00 81.56 92 GLU A C 1
ATOM 741 O O . GLU A 1 92 ? 12.754 -0.869 -21.926 1.00 81.56 92 GLU A O 1
ATOM 746 N N . CYS A 1 93 ? 12.382 0.214 -23.855 1.00 83.12 93 CYS A N 1
ATOM 747 C CA . CYS A 1 93 ? 13.496 -0.350 -24.588 1.00 83.12 93 CYS A CA 1
ATOM 748 C C . CYS A 1 93 ? 14.632 0.668 -24.661 1.00 83.12 93 CYS A C 1
ATOM 750 O O . CYS A 1 93 ? 14.427 1.800 -25.100 1.00 83.12 93 CYS A O 1
ATOM 752 N N . PHE A 1 94 ? 15.833 0.243 -24.285 1.00 78.44 94 PHE A N 1
ATOM 753 C CA . PHE A 1 94 ? 17.030 1.069 -24.226 1.00 78.44 94 PHE A CA 1
ATOM 754 C C . PHE A 1 94 ? 18.140 0.497 -25.098 1.00 78.44 94 PHE A C 1
ATOM 756 O O . PHE A 1 94 ? 18.335 -0.717 -25.162 1.00 78.44 94 PHE A O 1
ATOM 763 N N . ALA A 1 95 ? 18.919 1.374 -25.722 1.00 76.50 95 ALA A N 1
ATOM 764 C CA . ALA A 1 95 ? 20.252 1.036 -26.201 1.00 76.50 95 ALA A CA 1
ATOM 765 C C . ALA A 1 95 ? 21.255 1.192 -25.047 1.00 76.50 95 ALA A C 1
ATOM 767 O O . ALA A 1 95 ? 21.229 2.198 -24.344 1.00 76.50 95 ALA A O 1
ATOM 768 N N . ILE A 1 96 ? 22.130 0.207 -24.844 1.00 71.50 96 ILE A N 1
ATOM 769 C CA . ILE A 1 96 ? 23.165 0.253 -23.801 1.00 71.50 96 ILE A CA 1
ATOM 770 C C . ILE A 1 96 ? 24.402 0.948 -24.382 1.00 71.50 96 ILE A C 1
ATOM 772 O O . ILE A 1 96 ? 24.988 0.424 -25.323 1.00 71.50 96 ILE A O 1
ATOM 776 N N . GLY A 1 97 ? 24.783 2.110 -23.855 1.00 63.12 97 GLY A N 1
ATOM 777 C CA . GLY A 1 97 ? 26.052 2.790 -24.132 1.00 63.12 97 GLY A CA 1
ATOM 778 C C . GLY A 1 97 ? 27.171 2.368 -23.172 1.00 63.12 97 GLY A C 1
ATOM 779 O O . GLY A 1 97 ? 27.004 1.443 -22.381 1.00 63.12 97 GLY A O 1
ATOM 780 N N . GLU A 1 98 ? 28.329 3.034 -23.242 1.00 63.16 98 GLU A N 1
ATOM 781 C CA . GLU A 1 98 ? 29.478 2.719 -22.368 1.00 63.16 98 GLU A CA 1
ATOM 782 C C . GLU A 1 98 ? 29.202 3.046 -20.888 1.00 63.16 98 GLU A C 1
ATOM 784 O O . GLU A 1 98 ? 29.565 2.261 -20.014 1.00 63.16 98 GLU A O 1
ATOM 789 N N . GLU A 1 99 ? 28.517 4.162 -20.613 1.00 61.88 99 GLU A N 1
ATOM 790 C CA . GLU A 1 99 ? 28.202 4.629 -19.248 1.00 61.88 99 GLU A CA 1
ATOM 791 C C . GLU A 1 99 ? 26.701 4.909 -19.024 1.00 61.88 99 GLU A C 1
ATOM 793 O O . GLU A 1 99 ? 26.242 4.989 -17.884 1.00 61.88 99 GLU A O 1
ATOM 798 N N . GLU A 1 100 ? 25.916 4.982 -20.103 1.00 67.56 100 GLU A N 1
ATOM 799 C CA . GLU A 1 100 ? 24.522 5.443 -20.111 1.00 67.56 100 GLU A CA 1
ATOM 800 C C . GLU A 1 100 ? 23.622 4.494 -20.920 1.00 67.56 100 GLU A C 1
ATOM 802 O O . GLU A 1 100 ? 24.024 3.952 -21.949 1.00 67.56 100 GLU A O 1
ATOM 807 N N . LEU A 1 101 ? 22.369 4.326 -20.503 1.00 71.75 101 LEU A N 1
ATOM 808 C CA . LEU A 1 101 ? 21.296 3.754 -21.319 1.00 71.75 101 LEU A CA 1
ATOM 809 C C . LEU A 1 101 ? 20.633 4.859 -22.140 1.00 71.75 101 LEU A C 1
ATOM 811 O O . LEU A 1 101 ? 20.441 5.938 -21.611 1.00 71.75 101 LEU A O 1
ATOM 815 N N . HIS A 1 102 ? 20.210 4.606 -23.377 1.00 70.38 102 HIS A N 1
ATOM 816 C CA . HIS A 1 102 ? 19.501 5.576 -24.224 1.00 70.38 102 HIS A CA 1
ATOM 817 C C . HIS A 1 102 ? 18.108 5.067 -24.589 1.00 70.38 102 HIS A C 1
ATOM 819 O O . HIS A 1 102 ? 17.990 3.977 -25.151 1.00 70.38 102 HIS A O 1
ATOM 825 N N . LEU A 1 103 ? 17.055 5.848 -24.331 1.00 73.94 103 LEU A N 1
ATOM 826 C CA . LEU A 1 103 ? 15.683 5.450 -24.666 1.00 73.94 103 LEU A CA 1
ATOM 827 C C . LEU A 1 103 ? 15.504 5.304 -26.188 1.00 73.94 103 LEU A C 1
ATOM 829 O O . LEU A 1 103 ? 15.733 6.241 -26.957 1.00 73.94 103 LEU A O 1
ATOM 833 N N . TRP A 1 104 ? 15.051 4.137 -26.637 1.00 71.00 104 TRP A N 1
ATOM 834 C CA . TRP A 1 104 ? 14.789 3.862 -28.049 1.00 71.00 104 TRP A CA 1
ATOM 835 C C . TRP A 1 104 ? 13.516 4.589 -28.530 1.00 71.00 104 TRP A C 1
ATOM 837 O O . TRP A 1 104 ? 12.500 4.536 -27.834 1.00 71.00 104 TRP A O 1
ATOM 847 N N . PRO A 1 105 ? 13.471 5.220 -29.724 1.00 57.88 105 PRO A N 1
ATOM 848 C CA . PRO A 1 105 ? 14.413 5.146 -30.846 1.00 57.88 105 PRO A CA 1
ATOM 849 C C . PRO A 1 105 ? 15.373 6.346 -30.954 1.00 57.88 105 PRO A C 1
ATOM 851 O O . PRO A 1 105 ? 15.778 6.698 -32.062 1.00 57.88 105 PRO A O 1
ATOM 854 N N . THR A 1 106 ? 15.718 7.015 -29.850 1.00 58.84 106 THR A N 1
ATOM 855 C CA . THR A 1 106 ? 16.668 8.142 -29.888 1.00 58.84 106 THR A CA 1
ATOM 856 C C . THR A 1 106 ? 17.978 7.685 -30.550 1.00 58.84 106 THR A C 1
ATOM 858 O O . THR A 1 106 ? 18.487 6.626 -30.171 1.00 58.84 106 THR A O 1
ATOM 861 N N . PRO A 1 107 ? 18.518 8.407 -31.557 1.00 50.94 107 PRO A N 1
ATOM 862 C CA . PRO A 1 107 ? 19.693 7.959 -32.298 1.00 50.94 107 PRO A CA 1
ATOM 863 C C . PRO A 1 107 ? 20.891 7.802 -31.361 1.00 50.94 107 PRO A C 1
ATOM 865 O O . PRO A 1 107 ? 21.430 8.776 -30.840 1.00 50.94 107 PRO A O 1
ATOM 868 N N . ALA A 1 108 ? 21.289 6.553 -31.153 1.00 48.47 108 ALA A N 1
ATOM 869 C CA . ALA A 1 108 ? 22.473 6.188 -30.399 1.00 48.47 108 ALA A CA 1
ATOM 870 C C . ALA A 1 108 ? 23.724 6.268 -31.306 1.00 48.47 108 ALA A C 1
ATOM 872 O O . ALA A 1 108 ? 23.590 6.207 -32.536 1.00 48.47 108 ALA A O 1
ATOM 873 N N . PRO A 1 109 ? 24.944 6.400 -30.751 1.00 56.16 109 PRO A N 1
ATOM 874 C CA . PRO A 1 109 ? 26.178 6.333 -31.529 1.00 56.16 109 PRO A CA 1
ATOM 875 C C . PRO A 1 109 ? 26.226 5.092 -32.447 1.00 56.16 109 PRO A C 1
ATOM 877 O O . PRO A 1 109 ? 25.718 4.036 -32.063 1.00 56.16 109 PRO A O 1
ATOM 880 N N . PRO A 1 110 ? 26.866 5.165 -33.635 1.00 52.09 110 PRO A N 1
ATOM 881 C CA . PRO A 1 110 ? 26.818 4.122 -34.676 1.00 52.09 110 PRO A CA 1
ATOM 882 C C . PRO A 1 110 ? 27.325 2.724 -34.275 1.00 52.09 110 PRO A C 1
ATOM 884 O O . PRO A 1 110 ? 27.250 1.793 -35.075 1.00 52.09 110 PRO A O 1
ATOM 887 N N . SER A 1 111 ? 27.875 2.570 -33.071 1.00 53.44 111 SER A N 1
ATOM 888 C CA . SER A 1 111 ? 28.411 1.321 -32.531 1.00 53.44 111 SER A CA 1
ATOM 889 C C . SER A 1 111 ? 27.385 0.457 -31.789 1.00 53.44 111 SER A C 1
ATOM 891 O O . SER A 1 111 ? 27.709 -0.681 -31.449 1.00 53.44 111 SER A O 1
ATOM 893 N N . LEU A 1 112 ? 26.164 0.940 -31.536 1.00 53.66 112 LEU A N 1
ATOM 894 C CA . LEU A 1 112 ? 25.250 0.281 -30.601 1.00 53.66 112 LEU A CA 1
ATOM 895 C C . LEU A 1 112 ? 24.191 -0.585 -31.289 1.00 53.66 112 LEU A C 1
ATOM 897 O O . LEU A 1 112 ? 23.407 -0.132 -32.123 1.00 53.66 112 LEU A O 1
ATOM 901 N N . ARG A 1 113 ? 24.177 -1.866 -30.904 1.00 57.09 113 ARG A N 1
ATOM 902 C CA . ARG A 1 113 ? 23.103 -2.817 -31.203 1.00 57.09 113 ARG A CA 1
ATOM 903 C C . ARG A 1 113 ? 22.127 -2.867 -30.027 1.00 57.09 113 ARG A C 1
ATOM 905 O O . ARG A 1 113 ? 22.524 -2.615 -28.892 1.00 57.09 113 ARG A O 1
ATOM 912 N N . PRO A 1 114 ? 20.856 -3.166 -30.286 1.00 62.47 114 PRO A N 1
ATOM 913 C CA . PRO A 1 114 ? 19.795 -2.949 -29.315 1.00 62.47 114 PRO A CA 1
ATOM 914 C C . PRO A 1 114 ? 19.672 -4.309 -28.541 1.00 62.47 114 PRO A C 1
ATOM 916 O O . PRO A 1 114 ? 19.947 -5.329 -29.156 1.00 62.47 114 PRO A O 1
ATOM 919 N N . LEU A 1 115 ? 19.341 -4.499 -27.256 1.00 69.50 115 LEU A N 1
ATOM 920 C CA . LEU A 1 115 ? 18.536 -3.719 -26.328 1.00 69.50 115 LEU A CA 1
ATOM 921 C C . LEU A 1 115 ? 18.597 -4.268 -24.899 1.00 69.50 115 LEU A C 1
ATOM 923 O O . LEU A 1 115 ? 18.675 -5.478 -24.681 1.00 69.50 115 LEU A O 1
ATOM 927 N N . LEU A 1 116 ? 18.428 -3.361 -23.946 1.00 77.31 116 LEU A N 1
ATOM 928 C CA . LEU A 1 116 ? 17.894 -3.669 -22.629 1.00 77.31 116 LEU A CA 1
ATOM 929 C C . LEU A 1 116 ? 16.422 -3.246 -22.623 1.00 77.31 116 LEU A C 1
ATOM 931 O O . LEU A 1 116 ? 16.129 -2.067 -22.788 1.00 77.31 116 LEU A O 1
ATOM 935 N N . ALA A 1 117 ? 15.492 -4.178 -22.465 1.00 80.19 117 ALA A N 1
ATOM 936 C CA . ALA A 1 117 ? 14.128 -3.860 -22.071 1.00 80.19 117 ALA A CA 1
ATOM 937 C C . ALA A 1 117 ? 14.085 -3.854 -20.549 1.00 80.19 117 ALA A C 1
ATOM 939 O O . ALA A 1 117 ? 14.471 -4.835 -19.916 1.00 80.19 117 ALA A O 1
ATOM 940 N N . ILE A 1 118 ? 13.609 -2.763 -19.975 1.00 79.50 118 ILE A N 1
ATOM 941 C CA . ILE A 1 118 ? 13.394 -2.632 -18.541 1.00 79.50 118 ILE A CA 1
ATOM 942 C C . ILE A 1 118 ? 11.890 -2.509 -18.338 1.00 79.50 118 ILE A C 1
ATOM 944 O O . ILE A 1 118 ? 11.238 -1.711 -19.015 1.00 79.50 118 ILE A O 1
ATOM 948 N N . HIS A 1 119 ? 11.324 -3.304 -17.436 1.00 76.56 119 HIS A N 1
ATOM 949 C CA . HIS A 1 119 ? 9.901 -3.199 -17.124 1.00 76.56 119 HIS A CA 1
ATOM 950 C C . HIS A 1 119 ? 9.591 -1.800 -16.559 1.00 76.56 119 HIS A C 1
ATOM 952 O O . HIS A 1 119 ? 10.358 -1.271 -15.749 1.00 76.56 119 HIS A O 1
ATOM 958 N N . GLU A 1 120 ? 8.455 -1.202 -16.936 1.00 71.50 120 GLU A N 1
ATOM 959 C CA . GLU A 1 120 ? 8.079 0.190 -16.622 1.00 71.50 120 GLU A CA 1
ATOM 960 C C . GLU A 1 120 ? 8.190 0.529 -15.129 1.00 71.50 120 GLU A C 1
ATOM 962 O O . GLU A 1 120 ? 8.517 1.655 -14.752 1.00 71.50 120 GLU A O 1
ATOM 967 N N . ARG A 1 121 ? 7.972 -0.490 -14.287 1.00 64.88 121 ARG A N 1
ATOM 968 C CA . ARG A 1 121 ? 8.048 -0.434 -12.825 1.00 64.88 121 ARG A CA 1
ATOM 969 C C . ARG A 1 121 ? 9.414 0.045 -12.313 1.00 64.88 121 ARG A C 1
ATOM 971 O O . ARG A 1 121 ? 9.460 0.700 -11.286 1.00 64.88 121 ARG A O 1
ATOM 978 N N . PHE A 1 122 ? 10.499 -0.248 -13.033 1.00 69.12 122 PHE A N 1
ATOM 979 C CA . PHE A 1 122 ? 11.842 0.249 -12.717 1.00 69.12 122 PHE A CA 1
ATOM 980 C C . PHE A 1 122 ? 12.197 1.468 -13.559 1.00 69.12 122 PHE A C 1
ATOM 982 O O . PHE A 1 122 ? 12.905 2.357 -13.099 1.00 69.12 122 PHE A O 1
ATOM 989 N N . VAL A 1 123 ? 11.686 1.536 -14.790 1.00 66.00 123 VAL A N 1
ATOM 990 C CA . VAL A 1 123 ? 11.958 2.642 -15.714 1.00 66.00 123 VAL A CA 1
ATOM 991 C C . VAL A 1 123 ? 11.493 3.970 -15.149 1.00 66.00 123 VAL A C 1
ATOM 993 O O . VAL A 1 123 ? 12.240 4.939 -15.218 1.00 66.00 123 VAL A O 1
ATOM 996 N N . ARG A 1 124 ? 10.288 4.032 -14.568 1.00 62.50 124 ARG A N 1
ATOM 997 C CA . ARG A 1 124 ? 9.785 5.271 -13.958 1.00 62.50 124 ARG A CA 1
ATOM 998 C C . ARG A 1 124 ? 10.733 5.785 -12.880 1.00 62.50 124 ARG A C 1
ATOM 1000 O O . ARG A 1 124 ? 11.092 6.954 -12.910 1.00 62.50 124 ARG A O 1
ATOM 1007 N N . THR A 1 125 ? 11.195 4.905 -11.998 1.00 61.94 125 THR A N 1
ATOM 1008 C CA . THR A 1 125 ? 12.160 5.233 -10.940 1.00 61.94 125 THR A CA 1
ATOM 1009 C C . THR A 1 125 ? 13.533 5.639 -11.486 1.00 61.94 125 THR A C 1
ATOM 1011 O O . THR A 1 125 ? 14.236 6.424 -10.856 1.00 61.94 125 THR A O 1
ATOM 1014 N N . LEU A 1 126 ? 13.930 5.116 -12.650 1.00 63.56 126 LEU A N 1
ATOM 1015 C CA . LEU A 1 126 ? 15.206 5.433 -13.299 1.00 63.56 126 LEU A CA 1
ATOM 1016 C C . LEU A 1 126 ? 15.167 6.747 -14.098 1.00 63.56 126 LEU A C 1
ATOM 1018 O O . LEU A 1 126 ? 16.115 7.520 -14.030 1.00 63.56 126 LEU A O 1
ATOM 1022 N N . LEU A 1 127 ? 14.092 7.009 -14.850 1.00 60.38 127 LEU A N 1
ATOM 1023 C CA . LEU A 1 127 ? 13.951 8.199 -15.707 1.00 60.38 127 LEU A CA 1
ATOM 1024 C C . LEU A 1 127 ? 13.405 9.420 -14.965 1.00 60.38 127 LEU A C 1
ATOM 1026 O O . LEU A 1 127 ? 13.607 10.552 -15.407 1.00 60.38 127 LEU A O 1
ATOM 1030 N N . HIS A 1 128 ? 12.703 9.193 -13.855 1.00 59.31 128 HIS A N 1
ATOM 1031 C CA . HIS A 1 128 ? 12.129 10.232 -13.008 1.00 59.31 128 HIS A CA 1
ATOM 1032 C C . HIS A 1 128 ? 12.566 10.052 -11.549 1.00 59.31 128 HIS A C 1
ATOM 1034 O O . HIS A 1 128 ? 11.719 9.826 -10.677 1.00 59.31 128 HIS A O 1
ATOM 1040 N N . PRO A 1 129 ? 13.875 10.161 -11.250 1.00 52.38 129 PRO A N 1
ATOM 1041 C CA . PRO A 1 129 ? 14.300 10.292 -9.866 1.00 52.38 129 PRO A CA 1
ATOM 1042 C C . PRO A 1 129 ? 13.607 11.533 -9.280 1.00 52.38 129 PRO A C 1
ATOM 1044 O O . PRO A 1 129 ? 13.647 12.609 -9.882 1.00 52.38 129 PRO A O 1
ATOM 1047 N N . ASN A 1 130 ? 12.958 11.382 -8.122 1.00 56.88 130 ASN A N 1
ATOM 1048 C CA . ASN A 1 130 ? 12.141 12.412 -7.458 1.00 56.88 130 ASN A CA 1
ATOM 1049 C C . ASN A 1 130 ? 10.768 12.691 -8.105 1.00 56.88 130 ASN A C 1
ATOM 1051 O O . ASN A 1 130 ? 10.271 13.817 -8.044 1.00 56.88 130 ASN A O 1
ATOM 1055 N N . ALA A 1 131 ? 10.134 11.694 -8.733 1.00 65.56 131 ALA A N 1
ATOM 1056 C CA . ALA A 1 131 ? 8.713 11.809 -9.065 1.00 65.56 131 ALA A CA 1
ATOM 1057 C C . ALA A 1 131 ? 7.913 12.194 -7.800 1.00 65.56 131 ALA A C 1
ATOM 1059 O O . ALA A 1 131 ? 8.185 11.643 -6.732 1.00 65.56 131 ALA A O 1
ATOM 1060 N N . PRO A 1 132 ? 6.952 13.132 -7.887 1.00 77.94 132 PRO A N 1
ATOM 1061 C CA . PRO A 1 132 ? 6.156 13.511 -6.728 1.00 77.94 132 PRO A CA 1
ATOM 1062 C C . PRO A 1 132 ? 5.342 12.319 -6.205 1.00 77.94 132 PRO A C 1
ATOM 1064 O O . PRO A 1 132 ? 5.152 11.308 -6.894 1.00 77.94 132 PRO A O 1
ATOM 1067 N N . MET A 1 133 ? 4.830 12.469 -4.983 1.00 85.50 133 MET A N 1
ATOM 1068 C CA . MET A 1 133 ? 3.785 11.591 -4.453 1.00 85.50 133 MET A CA 1
ATOM 1069 C C . MET A 1 133 ? 2.614 11.501 -5.440 1.00 85.50 133 MET A C 1
ATOM 1071 O O . MET A 1 133 ? 2.355 12.438 -6.204 1.00 85.50 133 MET A O 1
ATOM 1075 N N . LEU A 1 134 ? 1.895 10.378 -5.420 1.00 88.06 134 LEU A N 1
ATOM 1076 C CA . LEU A 1 134 ? 0.711 10.209 -6.257 1.00 88.06 134 LEU A CA 1
ATOM 1077 C C . LEU A 1 134 ? -0.352 11.254 -5.891 1.00 88.06 134 LEU A C 1
ATOM 1079 O O . LEU A 1 134 ? -0.769 11.356 -4.740 1.00 88.06 134 LEU A O 1
ATOM 1083 N N . ASP A 1 135 ? -0.833 11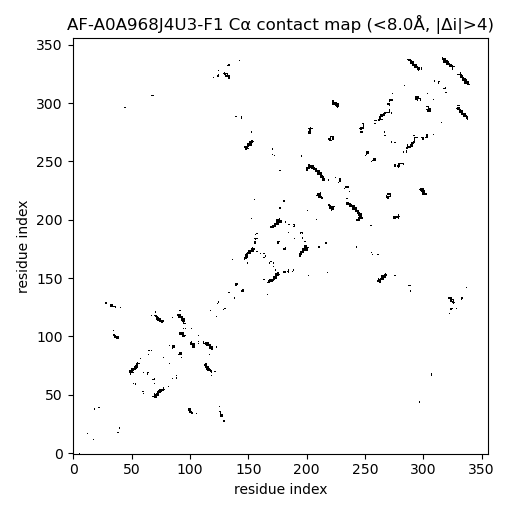.994 -6.890 1.00 91.56 135 ASP A N 1
ATOM 1084 C CA . ASP A 1 135 ? -2.023 12.832 -6.746 1.00 91.56 135 ASP A CA 1
ATOM 1085 C C . ASP A 1 135 ? -3.260 11.932 -6.844 1.00 91.56 135 ASP A C 1
ATOM 1087 O O . ASP A 1 135 ? -3.737 11.596 -7.935 1.00 91.56 135 ASP A O 1
ATOM 1091 N N . LEU A 1 136 ? -3.746 11.489 -5.683 1.00 93.31 136 LEU A N 1
ATOM 1092 C CA . LEU A 1 136 ? -4.884 10.582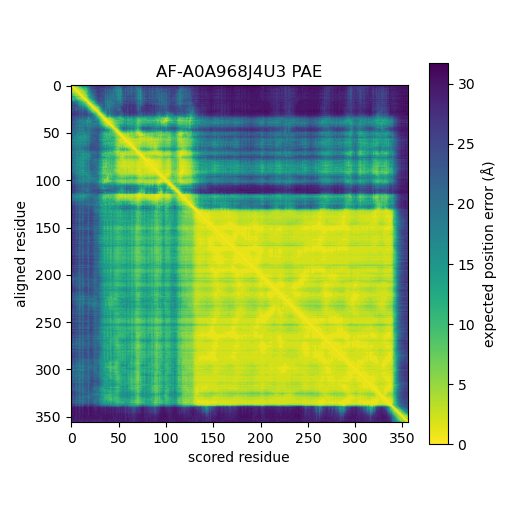 -5.597 1.00 93.31 136 LEU A CA 1
ATOM 1093 C C . LEU A 1 136 ? -6.124 11.180 -6.278 1.00 93.31 136 LEU A C 1
ATOM 1095 O O . LEU A 1 136 ? -6.807 10.475 -7.016 1.00 93.31 136 LEU A O 1
ATOM 1099 N N . GLY A 1 137 ? -6.405 12.471 -6.092 1.00 93.06 137 GLY A N 1
ATOM 1100 C CA . GLY A 1 137 ? -7.570 13.121 -6.692 1.00 93.06 137 GLY A CA 1
ATOM 1101 C C . GLY A 1 137 ? -7.536 13.154 -8.214 1.00 93.06 137 GLY A C 1
ATOM 1102 O O . GLY A 1 137 ? -8.528 12.809 -8.871 1.00 93.06 137 GLY A O 1
ATOM 1103 N N . ALA A 1 138 ? -6.387 13.518 -8.783 1.00 92.31 138 ALA A N 1
ATOM 1104 C CA . ALA A 1 138 ? -6.184 13.514 -10.225 1.00 92.31 138 ALA A CA 1
ATOM 1105 C C . ALA A 1 138 ? -6.311 12.100 -10.805 1.00 92.31 138 ALA A C 1
ATOM 1107 O O . ALA A 1 138 ? -7.001 11.910 -11.809 1.00 92.31 138 ALA A O 1
ATOM 1108 N N . LEU A 1 139 ? -5.715 11.099 -10.151 1.00 92.25 139 LEU A N 1
ATOM 1109 C CA . LEU A 1 139 ? -5.775 9.710 -10.605 1.00 92.25 139 LEU A CA 1
ATOM 1110 C C . LEU A 1 139 ? -7.195 9.133 -10.520 1.00 92.25 139 LEU A C 1
ATOM 1112 O O . LEU A 1 139 ? -7.665 8.512 -11.472 1.00 92.25 139 LEU A O 1
ATOM 1116 N N . LEU A 1 140 ? -7.926 9.377 -9.430 1.00 94.56 140 LEU A N 1
ATOM 1117 C CA . LEU A 1 140 ? -9.324 8.947 -9.314 1.00 94.56 140 LEU A CA 1
ATOM 1118 C C . LEU A 1 140 ? -10.190 9.581 -10.410 1.00 94.56 140 LEU A C 1
ATOM 1120 O O . LEU A 1 140 ? -10.977 8.885 -11.052 1.00 94.56 140 LEU A O 1
ATOM 1124 N N . THR A 1 141 ? -9.985 10.872 -10.686 1.00 94.00 141 THR A N 1
ATOM 1125 C CA . THR A 1 141 ? -10.674 11.589 -11.770 1.00 94.00 141 THR A CA 1
ATOM 1126 C C . THR A 1 141 ? -10.340 10.996 -13.139 1.00 94.00 141 THR A C 1
ATOM 1128 O O . THR A 1 141 ? -11.244 10.744 -13.934 1.00 94.00 141 THR A O 1
ATOM 1131 N N . GLN A 1 142 ? -9.058 10.724 -13.406 1.00 92.00 142 GLN A N 1
ATOM 1132 C CA . GLN A 1 142 ? -8.586 10.105 -14.648 1.00 92.00 142 GLN A CA 1
ATOM 1133 C C . GLN A 1 142 ? -9.256 8.749 -14.908 1.00 92.00 142 GLN A C 1
ATOM 1135 O O . GLN A 1 142 ? -9.547 8.418 -16.057 1.00 92.00 142 GLN A O 1
ATOM 1140 N N . HIS A 1 143 ? -9.528 7.985 -13.851 1.00 92.00 143 HIS A N 1
ATOM 1141 C CA . HIS A 1 143 ? -10.181 6.679 -13.930 1.00 92.00 143 HIS A CA 1
ATOM 1142 C C . HIS A 1 143 ? -11.707 6.731 -13.731 1.00 92.00 143 HIS A C 1
ATOM 1144 O O . HIS A 1 143 ? -12.342 5.686 -13.618 1.00 92.00 143 HIS A O 1
ATOM 1150 N N . GLY A 1 144 ? -12.319 7.923 -13.708 1.00 94.12 144 GLY A N 1
ATOM 1151 C CA . GLY A 1 144 ? -13.774 8.084 -13.603 1.00 94.12 144 GLY A CA 1
ATOM 1152 C C . GLY A 1 144 ? -14.364 7.667 -12.251 1.00 94.12 144 GLY A C 1
ATOM 1153 O O . GLY A 1 144 ? -15.559 7.390 -12.152 1.00 94.12 144 GLY A O 1
ATOM 1154 N N . ILE A 1 145 ? -13.548 7.613 -11.197 1.00 96.38 145 ILE A N 1
ATOM 1155 C CA . ILE A 1 145 ? -13.961 7.161 -9.870 1.00 96.38 145 ILE A CA 1
ATOM 1156 C C . ILE A 1 145 ? -14.458 8.356 -9.063 1.00 96.38 145 ILE A C 1
ATOM 1158 O O . ILE A 1 145 ? -13.703 9.270 -8.752 1.00 96.38 145 ILE A O 1
ATOM 1162 N N . SER A 1 146 ? -15.733 8.320 -8.675 1.00 96.81 146 SER A N 1
ATOM 1163 C CA . SER A 1 146 ? -16.312 9.275 -7.723 1.00 96.81 146 SER A CA 1
ATOM 1164 C C . SER A 1 146 ? -16.235 8.713 -6.298 1.00 96.81 146 SER A C 1
ATOM 1166 O O . SER A 1 146 ? -16.870 7.686 -6.026 1.00 96.81 146 SER A O 1
ATOM 1168 N N . PRO A 1 147 ? -15.475 9.330 -5.376 1.00 97.62 147 PRO A N 1
ATOM 1169 C CA . PRO A 1 147 ? -15.366 8.858 -3.998 1.00 97.62 147 PRO A CA 1
ATOM 1170 C C . PRO A 1 147 ? -16.704 8.913 -3.251 1.00 97.62 147 PRO A C 1
ATOM 1172 O O . PRO A 1 147 ? -17.479 9.854 -3.402 1.00 97.62 147 PRO A O 1
ATOM 1175 N N . ARG A 1 148 ? -16.975 7.887 -2.440 1.00 97.88 148 ARG A N 1
ATOM 1176 C CA . ARG A 1 148 ? -18.104 7.835 -1.494 1.00 97.88 148 ARG A CA 1
ATOM 1177 C C . ARG A 1 148 ? -17.600 7.815 -0.062 1.00 97.88 148 ARG A C 1
ATOM 1179 O O . ARG A 1 148 ? -18.033 8.604 0.765 1.00 97.88 148 ARG A O 1
ATOM 1186 N N . GLY A 1 149 ? -16.643 6.940 0.206 1.00 98.69 149 GLY A N 1
ATOM 1187 C CA . GLY A 1 149 ? -16.029 6.794 1.511 1.00 98.69 149 GLY A CA 1
ATOM 1188 C C . GLY A 1 149 ? -14.712 6.050 1.400 1.00 98.69 149 GLY A C 1
ATOM 1189 O O . GLY A 1 149 ? -14.500 5.277 0.457 1.00 98.69 149 GLY A O 1
ATOM 1190 N N . VAL A 1 150 ? -13.840 6.290 2.371 1.00 98.88 150 VAL A N 1
ATOM 1191 C CA . VAL A 1 150 ? -12.489 5.728 2.417 1.00 98.88 150 VAL A CA 1
ATOM 1192 C C . VAL A 1 150 ? -12.247 5.003 3.729 1.00 98.88 150 VAL A C 1
ATOM 1194 O O . VAL A 1 150 ? -12.657 5.463 4.795 1.00 98.88 150 VAL A O 1
ATOM 1197 N N . VAL A 1 151 ? -11.583 3.858 3.632 1.00 98.94 151 VAL A N 1
ATOM 1198 C CA . VAL A 1 151 ? -10.990 3.154 4.767 1.00 98.94 151 VAL A CA 1
ATOM 1199 C C . VAL A 1 151 ? -9.483 3.306 4.651 1.00 98.94 151 VAL A C 1
ATOM 1201 O O . VAL A 1 151 ? -8.932 2.979 3.608 1.00 98.94 151 VAL A O 1
ATOM 1204 N N . HIS A 1 152 ? -8.827 3.800 5.690 1.00 98.88 152 HIS A N 1
ATOM 1205 C CA . HIS A 1 152 ? -7.383 3.963 5.762 1.00 98.88 152 HIS A CA 1
ATOM 1206 C C . HIS A 1 152 ? -6.851 3.116 6.925 1.00 98.88 152 HIS A C 1
ATOM 1208 O O . HIS A 1 152 ? -7.139 3.393 8.090 1.00 98.88 152 HIS A O 1
ATOM 1214 N N . VAL A 1 153 ? -6.101 2.064 6.596 1.00 98.81 153 VAL A N 1
ATOM 1215 C CA . VAL A 1 153 ? -5.397 1.199 7.551 1.00 98.81 153 VAL A CA 1
ATOM 1216 C C . VAL A 1 153 ? -3.935 1.627 7.659 1.00 98.81 153 VAL A C 1
ATOM 1218 O O . VAL A 1 153 ? -3.269 1.694 6.632 1.00 98.81 153 VAL A O 1
ATOM 1221 N N . GLY A 1 154 ? -3.463 1.878 8.884 1.00 98.31 154 GLY A N 1
ATOM 1222 C CA . GLY A 1 154 ? -2.149 2.485 9.131 1.00 98.31 154 GLY A CA 1
ATOM 1223 C C . GLY A 1 154 ? -2.196 4.010 9.051 1.00 98.31 154 GLY A C 1
ATOM 1224 O O . GLY A 1 154 ? -1.364 4.658 8.439 1.00 98.31 154 GLY A O 1
ATOM 1225 N N . ALA A 1 155 ? -3.240 4.585 9.645 1.00 97.56 155 ALA A N 1
ATOM 1226 C CA . ALA A 1 155 ? -3.587 5.991 9.489 1.00 97.56 155 ALA A CA 1
ATOM 1227 C C . ALA A 1 155 ? -2.601 6.986 10.119 1.00 97.56 155 ALA A C 1
ATOM 1229 O O . ALA A 1 155 ? -2.734 8.191 9.884 1.00 97.56 155 ALA A O 1
ATOM 1230 N N . HIS A 1 156 ? -1.701 6.525 10.990 1.00 98.19 156 HIS A N 1
ATOM 1231 C CA . HIS A 1 156 ? -0.864 7.371 11.826 1.00 98.19 156 HIS A CA 1
ATOM 1232 C C . HIS A 1 156 ? -1.709 8.448 12.544 1.00 98.19 156 HIS A C 1
ATOM 1234 O O . HIS A 1 156 ? -2.605 8.126 13.322 1.00 98.19 156 HIS A O 1
ATOM 1240 N N . GLU A 1 157 ? -1.476 9.731 12.269 1.00 98.12 157 GLU A N 1
ATOM 1241 C CA . GLU A 1 157 ? -2.198 10.870 12.840 1.00 98.12 157 GLU A CA 1
ATOM 1242 C C . GLU A 1 157 ? -3.257 11.445 11.883 1.00 98.12 157 GLU A C 1
ATOM 1244 O O . GLU A 1 157 ? -3.768 12.544 12.117 1.00 98.12 157 GLU A O 1
ATOM 1249 N N . GLY A 1 158 ? -3.606 10.734 10.805 1.00 97.81 158 GLY A N 1
ATOM 1250 C CA . GLY A 1 158 ? -4.642 11.117 9.845 1.00 97.81 158 GLY A CA 1
ATOM 1251 C C . GLY A 1 158 ? -4.227 12.284 8.949 1.00 97.81 158 GLY A C 1
ATOM 1252 O O . GLY A 1 158 ? -5.004 13.222 8.742 1.00 97.81 158 GLY A O 1
ATOM 1253 N N . GLN A 1 159 ? -2.984 12.287 8.462 1.00 97.19 159 GLN A N 1
ATOM 1254 C CA . GLN A 1 159 ? -2.429 13.348 7.610 1.00 97.19 159 GLN A CA 1
ATOM 1255 C C . GLN A 1 159 ? -3.268 13.596 6.343 1.00 97.19 159 GLN A C 1
ATOM 1257 O O . GLN A 1 159 ? -3.397 14.740 5.907 1.00 97.19 159 GLN A O 1
ATOM 1262 N N . GLU A 1 160 ? -3.926 12.561 5.829 1.00 97.44 160 GLU A N 1
ATOM 1263 C CA . GLU A 1 160 ? -4.711 12.548 4.591 1.00 97.44 160 GLU A CA 1
ATOM 1264 C C . GLU A 1 160 ? -6.145 13.062 4.789 1.00 97.44 160 GLU A C 1
ATOM 1266 O O . GLU A 1 160 ? -6.904 13.168 3.826 1.00 97.44 160 GLU A O 1
ATOM 1271 N N . PHE A 1 161 ? -6.547 13.402 6.019 1.00 98.38 161 PHE A N 1
ATOM 1272 C CA . PHE A 1 161 ? -7.926 13.787 6.336 1.00 98.38 161 PHE A CA 1
ATOM 1273 C C . PHE A 1 161 ? -8.472 14.907 5.441 1.00 98.38 161 PHE A C 1
ATOM 1275 O O . PHE A 1 161 ? -9.558 14.777 4.872 1.00 98.38 161 PHE A O 1
ATOM 1282 N N . GLU A 1 162 ? -7.712 15.991 5.280 1.00 97.94 162 GLU A N 1
ATOM 1283 C CA . GLU A 1 162 ? -8.134 17.129 4.457 1.00 97.94 162 GLU A CA 1
ATOM 1284 C C . GLU A 1 162 ? -8.234 16.762 2.973 1.00 97.94 162 GLU A C 1
ATOM 1286 O O . GLU A 1 162 ? -9.123 17.247 2.274 1.00 97.94 162 GLU A O 1
ATOM 1291 N N . GLU A 1 163 ? -7.355 15.880 2.493 1.00 97.31 163 GLU A N 1
ATOM 1292 C CA . GLU A 1 163 ? -7.398 15.369 1.123 1.00 97.31 163 GLU A CA 1
ATOM 1293 C C . GLU A 1 163 ? -8.677 14.555 0.903 1.00 97.31 163 GLU A C 1
ATOM 1295 O O . GLU A 1 163 ? -9.463 14.859 0.009 1.00 97.31 163 GLU A O 1
ATOM 1300 N N . TYR A 1 164 ? -8.974 13.597 1.784 1.00 98.50 164 TYR A N 1
ATOM 1301 C CA . TYR A 1 164 ? -10.194 12.794 1.699 1.00 98.50 164 TYR A CA 1
ATOM 1302 C C . TYR A 1 164 ? -11.468 13.639 1.760 1.00 98.50 164 TYR A C 1
ATOM 1304 O O . TYR A 1 164 ? -12.421 13.375 1.023 1.00 98.50 164 TYR A O 1
ATOM 1312 N N . ARG A 1 165 ? -11.486 14.695 2.580 1.00 98.06 165 ARG A N 1
ATOM 1313 C CA . ARG A 1 165 ? -12.606 15.642 2.612 1.00 98.06 165 ARG A CA 1
ATOM 1314 C C . ARG A 1 165 ? -12.758 16.419 1.313 1.00 98.06 165 ARG A C 1
ATOM 1316 O O . ARG A 1 165 ? -13.884 16.558 0.836 1.00 98.06 165 ARG A O 1
ATOM 1323 N N . ARG A 1 166 ? -11.658 16.907 0.730 1.00 97.75 166 ARG A N 1
ATOM 1324 C CA . ARG A 1 166 ? -11.676 17.581 -0.582 1.00 97.75 166 ARG A CA 1
ATOM 1325 C C . ARG A 1 166 ? -12.190 16.662 -1.687 1.00 97.75 166 ARG A C 1
ATOM 1327 O O . ARG A 1 166 ? -12.922 17.121 -2.558 1.00 97.75 166 ARG A O 1
ATOM 1334 N N . LEU A 1 167 ? -11.864 15.375 -1.605 1.00 97.06 167 LEU A N 1
ATOM 1335 C CA . LEU A 1 167 ? -12.344 14.335 -2.515 1.00 97.06 167 LEU A CA 1
ATOM 1336 C C . LEU A 1 167 ? -13.818 13.953 -2.303 1.00 97.06 167 LEU A C 1
ATOM 1338 O O . LEU A 1 167 ? -14.375 13.209 -3.108 1.00 97.06 167 LEU A O 1
ATOM 1342 N N . GLY A 1 168 ? -14.466 14.463 -1.252 1.00 97.56 168 GLY A N 1
ATOM 1343 C CA . GLY A 1 168 ? -15.873 14.197 -0.954 1.00 97.56 168 GLY A CA 1
ATOM 1344 C C . GLY A 1 168 ? -16.127 12.878 -0.221 1.00 97.56 168 GLY A C 1
ATOM 1345 O O . GLY A 1 168 ? -17.273 12.437 -0.155 1.00 97.56 168 GLY A O 1
ATOM 1346 N N . CYS A 1 169 ? -15.096 12.246 0.349 1.00 98.38 169 CYS A N 1
ATOM 1347 C CA . CYS A 1 169 ? -15.263 11.036 1.149 1.00 98.38 169 CYS A CA 1
ATOM 1348 C C . CYS A 1 169 ? -16.065 11.330 2.425 1.00 98.38 169 CYS A C 1
ATOM 1350 O O . CYS A 1 169 ? -15.647 12.119 3.271 1.00 98.38 169 CYS A O 1
ATOM 1352 N N . ALA A 1 170 ? -17.192 10.645 2.590 1.00 97.31 170 ALA A N 1
ATOM 1353 C CA . ALA A 1 170 ? -17.970 10.596 3.820 1.00 97.31 170 ALA A CA 1
ATOM 1354 C C . ALA A 1 170 ? -18.826 9.315 3.783 1.00 97.31 170 ALA A C 1
ATOM 1356 O O . ALA A 1 170 ? -19.840 9.281 3.081 1.00 97.31 170 ALA A O 1
ATOM 1357 N N . PRO A 1 171 ? -18.457 8.247 4.513 1.00 98.56 171 PRO A N 1
ATOM 1358 C CA . PRO A 1 171 ? -17.583 8.218 5.697 1.00 98.56 171 PRO A CA 1
ATOM 1359 C C . PRO A 1 171 ? -16.065 8.155 5.427 1.00 98.56 171 PRO A C 1
ATOM 1361 O O . PRO A 1 171 ? -15.623 7.695 4.375 1.00 98.56 171 PRO A O 1
ATOM 1364 N N . ILE A 1 172 ? -15.270 8.562 6.425 1.00 98.88 172 ILE A N 1
ATOM 1365 C CA . ILE A 1 172 ? -13.806 8.392 6.487 1.00 98.88 172 ILE A CA 1
ATOM 1366 C C . ILE A 1 172 ? -13.477 7.523 7.706 1.00 98.88 172 ILE A C 1
ATOM 1368 O O . ILE A 1 172 ? -13.768 7.911 8.835 1.00 98.88 172 ILE A O 1
ATOM 1372 N N . ALA A 1 173 ? -12.886 6.349 7.499 1.00 98.88 173 ALA A N 1
ATOM 1373 C CA . ALA A 1 173 ? -12.472 5.453 8.574 1.00 98.88 173 ALA A CA 1
ATOM 1374 C C . ALA A 1 173 ? -10.945 5.391 8.663 1.00 98.88 173 ALA A C 1
ATOM 1376 O O . ALA A 1 173 ? -10.305 4.965 7.709 1.00 98.88 173 ALA A O 1
ATOM 1377 N N . PHE A 1 174 ? -10.376 5.773 9.803 1.00 98.88 174 PHE A N 1
ATOM 1378 C CA . PHE A 1 174 ? -8.951 5.645 10.103 1.00 98.88 174 PHE A CA 1
ATOM 1379 C C . PHE A 1 174 ? -8.731 4.538 11.133 1.00 98.88 174 PHE A C 1
ATOM 1381 O O . PHE A 1 174 ? -9.386 4.503 12.178 1.00 98.88 174 PHE A O 1
ATOM 1388 N N . ILE A 1 175 ? -7.805 3.630 10.841 1.00 98.75 175 ILE A N 1
ATOM 1389 C CA . ILE A 1 175 ? -7.447 2.508 11.707 1.00 98.75 175 ILE A CA 1
ATOM 1390 C C . ILE A 1 175 ? -5.956 2.601 12.028 1.00 98.75 175 ILE A C 1
ATOM 1392 O O . ILE A 1 175 ? -5.135 2.645 11.113 1.00 98.75 175 ILE A O 1
ATOM 1396 N N . GLU A 1 176 ? -5.617 2.604 13.317 1.00 98.56 176 GLU A N 1
ATOM 1397 C CA . GLU A 1 176 ? -4.240 2.739 13.803 1.00 98.56 176 GLU A CA 1
ATOM 1398 C C . GLU A 1 176 ? -3.925 1.676 14.867 1.00 98.56 176 GLU A C 1
ATOM 1400 O O . GLU A 1 176 ? -4.683 1.476 15.824 1.00 98.56 176 GLU A O 1
ATOM 1405 N N . ALA A 1 177 ? -2.805 0.973 14.689 1.00 98.12 177 ALA A N 1
ATOM 1406 C CA . ALA A 1 177 ? -2.401 -0.154 15.524 1.00 98.12 177 ALA A CA 1
ATOM 1407 C C . ALA A 1 177 ? -1.595 0.278 16.753 1.00 98.12 177 ALA A C 1
ATOM 1409 O O . ALA A 1 177 ? -1.736 -0.333 17.815 1.00 98.12 177 ALA A O 1
ATOM 1410 N N . ASN A 1 178 ? -0.761 1.311 16.623 1.00 98.19 178 ASN A N 1
ATOM 1411 C CA . ASN A 1 178 ? 0.047 1.852 17.701 1.00 98.19 178 ASN A CA 1
ATOM 1412 C C . ASN A 1 178 ? -0.849 2.648 18.666 1.00 98.19 178 ASN A C 1
ATOM 1414 O O . ASN A 1 178 ? -1.342 3.719 18.307 1.00 98.19 178 ASN A O 1
ATOM 1418 N N . PRO A 1 179 ? -1.047 2.195 19.921 1.00 97.31 179 PRO A N 1
ATOM 1419 C CA . PRO A 1 179 ? -1.940 2.871 20.854 1.00 97.31 179 PRO A CA 1
ATOM 1420 C C . PRO A 1 179 ? -1.527 4.316 21.136 1.00 97.31 179 PRO A C 1
ATOM 1422 O O . PRO A 1 179 ? -2.395 5.169 21.263 1.00 97.31 179 PRO A O 1
ATOM 1425 N N . GLY A 1 180 ? -0.223 4.603 21.214 1.00 96.94 180 GLY A N 1
ATOM 1426 C CA . GLY A 1 180 ? 0.271 5.954 21.480 1.00 96.94 180 GLY A CA 1
ATOM 1427 C C . GLY A 1 180 ? -0.006 6.918 20.327 1.00 96.94 180 GLY A C 1
ATOM 1428 O O . GLY A 1 180 ? -0.364 8.068 20.570 1.00 96.94 180 GLY A O 1
ATOM 1429 N N . VAL A 1 181 ? 0.113 6.441 19.086 1.00 98.25 181 VAL A N 1
ATOM 1430 C CA . VAL A 1 181 ? -0.227 7.204 17.874 1.00 98.25 181 VAL A CA 1
ATOM 1431 C C . VAL A 1 181 ? -1.741 7.373 17.761 1.00 98.25 181 VAL A C 1
ATOM 1433 O O . VAL A 1 181 ? -2.219 8.481 17.529 1.00 98.25 181 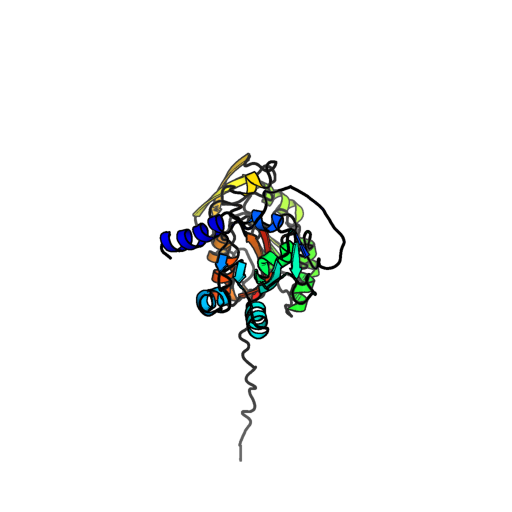VAL A O 1
ATOM 1436 N N . TYR A 1 182 ? -2.508 6.314 18.038 1.00 98.56 182 TYR A N 1
ATOM 1437 C CA . TYR A 1 182 ? -3.968 6.363 18.050 1.00 98.56 182 TYR A CA 1
ATOM 1438 C C . TYR A 1 182 ? -4.509 7.446 18.994 1.00 98.56 182 TYR A C 1
ATOM 1440 O O . TYR A 1 182 ? -5.450 8.147 18.635 1.00 98.56 182 TYR A O 1
ATOM 1448 N N . GLU A 1 183 ? -3.933 7.625 20.189 1.00 98.50 183 GLU A N 1
ATOM 1449 C CA . GLU A 1 183 ? -4.391 8.693 21.090 1.00 98.50 183 GLU A CA 1
ATOM 1450 C C . GLU A 1 183 ? -4.174 10.095 20.478 1.00 98.50 183 GLU A C 1
ATOM 1452 O O . GLU A 1 183 ? -4.998 10.989 20.686 1.00 98.50 183 GLU A O 1
ATOM 1457 N N . ARG A 1 184 ? -3.120 10.295 19.670 1.00 98.62 184 ARG A N 1
ATOM 1458 C CA . ARG A 1 184 ? -2.881 11.559 18.944 1.00 98.62 184 ARG A CA 1
ATOM 1459 C C . ARG A 1 184 ? -3.850 11.732 17.774 1.00 98.62 184 ARG A C 1
ATOM 1461 O O . ARG A 1 184 ? -4.427 12.808 17.623 1.00 98.62 184 ARG A O 1
ATOM 1468 N N . LEU A 1 185 ? -4.107 10.663 17.018 1.00 98.69 185 LEU A N 1
ATOM 1469 C CA . LEU A 1 185 ? -5.152 10.617 15.990 1.00 98.69 185 LEU A CA 1
ATOM 1470 C C . LEU A 1 185 ? -6.528 10.974 16.572 1.00 98.69 185 LEU A C 1
ATOM 1472 O O . LEU A 1 185 ? -7.240 11.817 16.025 1.00 98.69 185 LEU A O 1
ATOM 1476 N N . TRP A 1 186 ? -6.888 10.379 17.712 1.00 98.50 186 TRP A N 1
ATOM 1477 C CA . TRP A 1 186 ? -8.140 10.647 18.415 1.00 98.50 186 TRP A CA 1
ATOM 1478 C C . TRP A 1 186 ? -8.232 12.090 18.904 1.00 98.50 186 TRP A C 1
ATOM 1480 O O . TRP A 1 186 ? -9.252 12.745 18.692 1.00 98.50 186 TRP A O 1
ATOM 1490 N N . ALA A 1 187 ? -7.161 12.617 19.503 1.00 98.56 187 ALA A N 1
ATOM 1491 C CA . ALA A 1 187 ? -7.108 14.012 19.930 1.00 98.56 187 ALA A CA 1
ATOM 1492 C C . ALA A 1 187 ? -7.298 14.991 18.759 1.00 98.56 187 ALA A C 1
ATOM 1494 O O . ALA A 1 187 ? -7.897 16.051 18.943 1.00 98.56 187 ALA A O 1
ATOM 1495 N N . ARG A 1 188 ? -6.814 14.634 17.563 1.00 98.31 188 ARG A N 1
ATOM 1496 C CA . ARG A 1 188 ? -6.935 15.454 16.355 1.00 98.31 188 ARG A CA 1
ATOM 1497 C C . ARG A 1 188 ? -8.320 15.371 15.708 1.00 98.31 188 ARG A C 1
ATOM 1499 O O . ARG A 1 188 ? -8.850 16.407 15.324 1.00 98.31 188 ARG A O 1
ATOM 1506 N N . LEU A 1 189 ? -8.885 14.169 15.552 1.00 98.56 189 LEU A N 1
ATOM 1507 C CA . LEU A 1 189 ? -10.036 13.926 14.664 1.00 98.56 189 LEU A CA 1
ATOM 1508 C C . LEU A 1 189 ? -11.277 13.335 15.352 1.00 98.56 189 LEU A C 1
ATOM 1510 O O . LEU A 1 189 ? -12.308 13.175 14.705 1.00 98.56 189 LEU A O 1
ATOM 1514 N N . GLY A 1 190 ? -11.234 13.024 16.652 1.00 97.31 190 GLY A N 1
ATOM 1515 C CA . GLY A 1 190 ? -12.322 12.318 17.348 1.00 97.31 190 GLY A CA 1
ATOM 1516 C C . GLY A 1 190 ? -13.656 13.075 17.443 1.00 97.31 190 GLY A C 1
ATOM 1517 O O . GLY A 1 190 ? -14.673 12.478 17.787 1.00 97.31 190 GLY A O 1
ATOM 1518 N N . GLY A 1 191 ? -13.667 14.378 17.149 1.00 96.69 191 GLY A N 1
ATOM 1519 C CA . GLY A 1 191 ? -14.878 15.205 17.090 1.00 96.69 191 GLY A CA 1
ATOM 1520 C C . GLY A 1 191 ? -15.428 15.437 15.679 1.00 96.69 191 GLY A C 1
ATOM 1521 O O . GLY A 1 191 ? -16.462 16.093 15.542 1.00 96.69 191 GLY A O 1
ATOM 1522 N N . GLU A 1 192 ? -14.754 14.948 14.637 1.00 98.19 192 GLU A N 1
ATOM 1523 C CA . GLU A 1 192 ? -15.137 15.227 13.254 1.00 98.19 192 GLU A CA 1
ATOM 1524 C C . GLU A 1 192 ? -16.347 14.379 12.817 1.00 98.19 192 GLU A C 1
ATOM 1526 O O . GLU A 1 192 ? -16.389 13.164 13.036 1.00 98.19 192 GLU A O 1
ATOM 1531 N N . PRO A 1 193 ? -17.362 14.985 12.175 1.00 96.94 193 PRO A N 1
ATOM 1532 C CA . PRO A 1 193 ? -18.536 14.255 11.719 1.00 96.94 193 PRO A CA 1
ATOM 1533 C C . PRO A 1 193 ? -18.182 13.299 10.575 1.00 96.94 193 PRO A C 1
ATOM 1535 O O . PRO A 1 193 ? -17.425 13.642 9.670 1.00 96.94 193 PRO A O 1
ATOM 1538 N N . ASN A 1 194 ? -18.802 12.116 10.573 1.00 97.06 194 ASN A N 1
ATOM 1539 C CA . ASN A 1 194 ? -18.551 11.042 9.598 1.00 97.06 194 ASN A CA 1
ATOM 1540 C C . ASN A 1 194 ? -17.100 10.527 9.576 1.00 97.06 194 ASN A C 1
ATOM 1542 O O . ASN A 1 194 ? -16.712 9.856 8.615 1.00 97.06 194 ASN A O 1
ATOM 1546 N N . VAL A 1 195 ? -16.325 10.807 10.628 1.00 98.69 195 VAL A N 1
ATOM 1547 C CA . VAL A 1 195 ? -15.004 10.225 10.855 1.00 98.69 195 VAL A CA 1
ATOM 1548 C C . VAL A 1 195 ? -15.113 9.119 11.895 1.00 98.69 195 VAL A C 1
ATOM 1550 O O . VAL A 1 195 ? -15.705 9.296 12.958 1.00 98.69 195 VAL A O 1
ATOM 1553 N N . TYR A 1 196 ? -14.538 7.966 11.577 1.00 98.75 196 TYR A N 1
ATOM 1554 C CA . TYR A 1 196 ? -14.522 6.784 12.428 1.00 98.75 196 TYR A CA 1
ATOM 1555 C C . TYR A 1 196 ? -13.074 6.441 12.738 1.00 98.75 196 TYR A C 1
ATOM 1557 O O . TYR A 1 196 ? -12.279 6.255 11.821 1.00 98.75 196 TYR A O 1
ATOM 1565 N N . LEU A 1 197 ? -12.731 6.362 14.019 1.00 98.75 197 LEU A N 1
ATOM 1566 C CA . LEU A 1 197 ? -11.373 6.076 14.469 1.00 98.75 197 LEU A CA 1
ATOM 1567 C C . LEU A 1 197 ? -11.367 4.733 15.188 1.00 98.75 197 LEU A C 1
ATOM 1569 O O . LEU A 1 197 ? -12.138 4.520 16.123 1.00 98.75 197 LEU A O 1
ATOM 1573 N N . ILE A 1 198 ? -10.508 3.825 14.738 1.00 98.38 198 ILE A N 1
ATOM 1574 C CA . ILE A 1 198 ? -10.435 2.457 15.243 1.00 98.38 198 ILE A CA 1
ATOM 1575 C C . ILE A 1 198 ? -9.020 2.181 15.744 1.00 98.38 198 ILE A C 1
ATOM 1577 O O . ILE A 1 198 ? -8.054 2.282 14.991 1.00 98.38 198 ILE A O 1
ATOM 1581 N N . LYS A 1 199 ? -8.903 1.784 17.012 1.00 97.69 199 LYS A N 1
ATOM 1582 C CA . LYS A 1 199 ? -7.641 1.311 17.588 1.00 97.69 199 LYS A CA 1
ATOM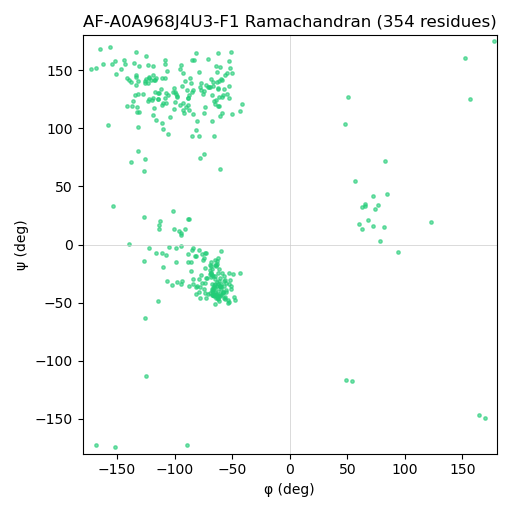 1583 C C . LYS A 1 199 ? -7.508 -0.191 17.375 1.00 97.69 199 LYS A C 1
ATOM 1585 O O . LYS A 1 199 ? -8.337 -0.952 17.874 1.00 97.69 199 LYS A O 1
ATOM 1590 N N . GLY A 1 200 ? -6.466 -0.627 16.679 1.00 95.88 200 GLY A N 1
ATOM 1591 C CA . GLY A 1 200 ? -6.149 -2.044 16.523 1.00 95.88 200 GLY A CA 1
ATOM 1592 C C . GLY A 1 200 ? -5.410 -2.365 15.233 1.00 95.88 200 GLY A C 1
ATOM 1593 O O . GLY A 1 200 ? -5.455 -1.614 14.264 1.00 95.88 200 GLY A O 1
ATOM 1594 N N . ALA A 1 201 ? -4.748 -3.518 15.226 1.00 98.12 201 ALA A N 1
ATOM 1595 C CA . ALA A 1 201 ? -4.068 -4.023 14.046 1.00 98.12 201 ALA A CA 1
ATOM 1596 C C . ALA A 1 201 ? -5.040 -4.804 13.154 1.00 98.12 201 ALA A C 1
ATOM 1598 O O . ALA A 1 201 ? -5.852 -5.602 13.634 1.00 98.12 201 ALA A O 1
ATOM 1599 N N . ILE A 1 202 ? -4.926 -4.605 11.845 1.00 98.56 202 ILE A N 1
ATOM 1600 C CA . ILE A 1 202 ? -5.687 -5.364 10.856 1.00 98.56 202 ILE A CA 1
ATOM 1601 C C . ILE A 1 202 ? -4.804 -6.464 10.282 1.00 98.56 202 ILE A C 1
ATOM 1603 O O . ILE A 1 202 ? -3.659 -6.224 9.907 1.00 98.56 202 ILE A O 1
ATOM 1607 N N . ALA A 1 203 ? -5.338 -7.679 10.236 1.00 98.19 203 ALA A N 1
ATOM 1608 C CA . ALA A 1 203 ? -4.636 -8.854 9.737 1.00 98.19 203 ALA A CA 1
ATOM 1609 C C . ALA A 1 203 ? -5.630 -9.868 9.155 1.00 98.19 203 ALA A C 1
ATOM 1611 O O . ALA A 1 203 ? -6.832 -9.624 9.103 1.00 98.19 203 ALA A O 1
ATOM 1612 N N . GLU A 1 204 ? -5.142 -11.044 8.774 1.00 96.88 204 GLU A N 1
ATOM 1613 C CA . GLU A 1 204 ? -5.944 -12.132 8.213 1.00 96.88 204 GLU A CA 1
ATOM 1614 C C . GLU A 1 204 ? -6.994 -12.718 9.182 1.00 96.88 204 GLU A C 1
ATOM 1616 O O . GLU A 1 204 ? -7.923 -13.401 8.753 1.00 96.88 204 GLU A O 1
ATOM 1621 N N . GLY A 1 205 ? -6.857 -12.479 10.491 1.00 95.81 205 GLY A N 1
ATOM 1622 C CA . GLY A 1 205 ? -7.632 -13.168 11.518 1.00 95.81 205 GLY A CA 1
ATOM 1623 C C . GLY A 1 205 ? -7.597 -12.506 12.893 1.00 95.81 205 GLY A C 1
ATOM 1624 O O . GLY A 1 205 ? -6.795 -11.610 13.170 1.00 95.81 205 GLY A O 1
ATOM 1625 N N . TRP A 1 206 ? -8.488 -12.982 13.766 1.00 98.06 206 TRP A N 1
ATOM 1626 C CA . TRP A 1 206 ? -8.508 -12.622 15.182 1.00 98.06 206 TRP A CA 1
ATOM 1627 C C . TRP A 1 206 ? -7.306 -13.221 15.906 1.00 98.06 206 TRP A C 1
ATOM 1629 O O . TRP A 1 206 ? -7.009 -14.405 15.738 1.00 98.06 206 TRP A O 1
ATOM 1639 N N . GLY A 1 207 ? -6.649 -12.425 16.742 1.00 97.19 207 GLY A N 1
ATOM 1640 C CA . GLY A 1 207 ? -5.510 -12.890 17.518 1.00 97.19 207 GLY A CA 1
ATOM 1641 C C . GLY A 1 207 ? -4.693 -11.749 18.093 1.00 97.19 207 GLY A C 1
ATOM 1642 O O . GLY A 1 207 ? -5.219 -10.695 18.448 1.00 97.19 207 GLY A O 1
ATOM 1643 N N . GLU A 1 208 ? -3.390 -11.976 18.180 1.00 96.25 208 GLU A N 1
ATOM 1644 C CA . GLU A 1 208 ? -2.436 -10.981 18.633 1.00 96.25 208 GLU A CA 1
ATOM 1645 C C . GLU A 1 208 ? -1.163 -11.030 17.787 1.00 96.25 208 GLU A C 1
ATOM 1647 O O . GLU A 1 208 ? -0.633 -12.109 17.499 1.00 96.25 208 GLU A O 1
ATOM 1652 N N . ALA A 1 209 ? -0.607 -9.861 17.492 1.00 97.25 209 ALA A N 1
ATOM 1653 C CA . ALA A 1 209 ? 0.671 -9.699 16.815 1.00 97.25 209 ALA A CA 1
ATOM 1654 C C . ALA A 1 209 ? 1.616 -8.824 17.641 1.00 97.25 209 ALA A C 1
ATOM 1656 O O . ALA A 1 209 ? 1.207 -8.121 18.569 1.00 97.25 209 ALA A O 1
ATOM 1657 N N . THR A 1 210 ? 2.903 -8.913 17.319 1.00 98.38 210 THR A N 1
ATOM 1658 C CA . THR A 1 210 ? 3.900 -7.981 17.834 1.00 98.38 210 THR A CA 1
ATOM 1659 C C . THR A 1 210 ? 3.944 -6.804 16.877 1.00 98.38 210 THR A C 1
ATOM 1661 O O . THR A 1 210 ? 4.099 -7.003 15.678 1.00 98.38 210 THR A O 1
ATOM 1664 N N . LEU A 1 211 ? 3.777 -5.598 17.407 1.00 98.62 211 LEU A N 1
ATOM 1665 C CA . LEU A 1 211 ? 4.063 -4.363 16.696 1.00 98.62 211 LEU A CA 1
ATOM 1666 C C . LEU A 1 211 ? 5.477 -3.923 17.079 1.00 98.62 211 LEU A C 1
ATOM 1668 O O . LEU A 1 211 ? 5.760 -3.712 18.263 1.00 98.62 211 LEU A O 1
ATOM 1672 N N . HIS A 1 212 ? 6.339 -3.818 16.077 1.00 98.50 212 HIS A N 1
ATOM 1673 C CA . HIS A 1 212 ? 7.712 -3.347 16.176 1.00 98.50 212 HIS A CA 1
ATOM 1674 C C . HIS A 1 212 ? 7.700 -1.821 16.104 1.00 98.50 212 HIS A C 1
ATOM 1676 O O . HIS A 1 212 ? 7.312 -1.243 15.091 1.00 98.50 212 HIS A O 1
ATOM 1682 N N . LEU A 1 213 ? 8.057 -1.177 17.213 1.00 98.19 213 LEU A N 1
ATOM 1683 C CA . LEU A 1 213 ? 8.077 0.273 17.346 1.00 98.19 213 LEU A CA 1
ATOM 1684 C C . LEU A 1 213 ? 9.433 0.810 16.917 1.00 98.19 213 LEU A C 1
ATOM 1686 O O . LEU A 1 213 ? 10.468 0.339 17.385 1.00 98.19 213 LEU A O 1
ATOM 1690 N N . THR A 1 214 ? 9.419 1.849 16.101 1.00 97.81 214 THR A N 1
ATOM 1691 C CA . THR A 1 214 ? 10.611 2.515 15.571 1.00 97.81 214 THR A CA 1
ATOM 1692 C C . THR A 1 214 ? 10.818 3.890 16.205 1.00 97.81 214 THR A C 1
ATOM 1694 O O . THR A 1 214 ? 9.888 4.488 16.746 1.00 97.81 214 THR A O 1
ATOM 1697 N N . SER A 1 215 ? 12.051 4.409 16.158 1.00 95.94 215 SER A N 1
ATOM 1698 C CA . SER A 1 215 ? 12.395 5.763 16.632 1.00 95.94 215 SER A CA 1
ATOM 1699 C C . SER A 1 215 ? 11.606 6.856 15.909 1.00 95.94 215 SER A C 1
ATOM 1701 O O . SER A 1 215 ? 11.380 7.928 16.472 1.00 95.94 215 SER A O 1
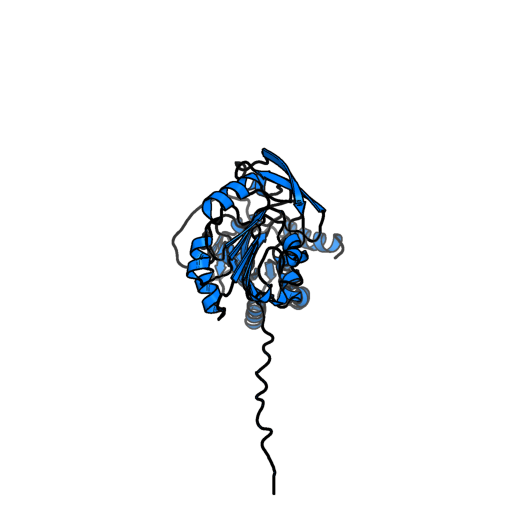ATOM 1703 N N . TRP A 1 216 ? 11.155 6.553 14.692 1.00 95.12 216 TRP A N 1
ATOM 1704 C CA . TRP A 1 216 ? 10.162 7.311 13.952 1.00 95.12 216 TRP A CA 1
ATOM 1705 C C . TRP A 1 216 ? 8.932 6.435 13.749 1.00 95.12 216 TRP A C 1
ATOM 1707 O O . TRP A 1 216 ? 8.983 5.475 12.986 1.00 95.12 216 TRP A O 1
ATOM 1717 N N . ASP A 1 217 ? 7.848 6.721 14.461 1.00 94.44 217 ASP A N 1
ATOM 1718 C CA . ASP A 1 217 ? 6.673 5.843 14.556 1.00 94.44 217 ASP A CA 1
ATOM 1719 C C . ASP A 1 217 ? 5.929 5.609 13.232 1.00 94.44 217 ASP A C 1
ATOM 1721 O O . ASP A 1 217 ? 5.222 4.612 13.120 1.00 94.44 217 ASP A O 1
ATOM 1725 N N . GLN A 1 218 ? 6.162 6.441 12.214 1.00 93.50 218 GLN A N 1
ATOM 1726 C CA . GLN A 1 218 ? 5.697 6.213 10.838 1.00 93.50 218 GLN A CA 1
ATOM 1727 C C . GLN A 1 218 ? 6.288 4.945 10.197 1.00 93.50 218 GLN A C 1
ATOM 1729 O O . GLN A 1 218 ? 5.658 4.367 9.327 1.00 93.50 218 GLN A O 1
ATOM 1734 N N . SER A 1 219 ? 7.450 4.468 10.658 1.00 95.62 219 SER A N 1
ATOM 1735 C CA . SER A 1 219 ? 8.085 3.228 10.173 1.00 95.62 219 SER A CA 1
ATOM 1736 C C . SER A 1 219 ? 7.774 2.001 11.045 1.00 95.62 219 SER A C 1
ATOM 1738 O O . SER A 1 219 ? 8.443 0.973 10.947 1.00 95.62 219 SER A O 1
ATOM 1740 N N . SER A 1 220 ? 6.810 2.099 11.967 1.00 97.56 220 SER A N 1
ATOM 1741 C CA . SER A 1 220 ? 6.449 0.973 12.836 1.00 97.56 220 SER A CA 1
ATOM 1742 C C . SER A 1 220 ? 5.596 -0.045 12.081 1.00 97.56 220 SER A C 1
ATOM 1744 O O . SER A 1 220 ? 4.683 0.323 11.350 1.00 97.56 220 SER A O 1
ATOM 1746 N N . SER A 1 221 ? 5.849 -1.338 12.291 1.00 98.19 221 SER A N 1
ATOM 1747 C CA . SER A 1 221 ? 5.214 -2.406 11.508 1.00 98.19 221 SER A CA 1
ATOM 1748 C C . SER A 1 221 ? 4.915 -3.649 12.342 1.00 98.19 221 SER A C 1
ATOM 1750 O O . SER A 1 221 ? 5.506 -3.891 13.395 1.00 98.19 221 SER A O 1
ATOM 1752 N N . LEU A 1 222 ? 3.979 -4.477 11.870 1.00 98.25 222 LEU A N 1
ATOM 1753 C CA . LEU A 1 222 ? 3.798 -5.839 12.393 1.00 98.25 222 LEU A CA 1
ATOM 1754 C C . LEU A 1 222 ? 4.924 -6.788 11.960 1.00 98.25 222 LEU A C 1
ATOM 1756 O O . LEU A 1 222 ? 4.951 -7.945 12.385 1.00 98.25 222 LEU A O 1
ATOM 1760 N N . LEU A 1 223 ? 5.810 -6.321 11.082 1.00 98.25 223 LEU A N 1
ATOM 1761 C CA . LEU A 1 223 ? 6.978 -7.036 10.605 1.00 98.25 223 LEU A CA 1
ATOM 1762 C C . LEU A 1 223 ? 8.257 -6.379 11.155 1.00 98.25 223 LEU A C 1
ATOM 1764 O O . LEU A 1 223 ? 8.314 -5.154 11.258 1.00 98.25 223 LEU A O 1
ATOM 1768 N N . PRO A 1 224 ? 9.294 -7.163 11.493 1.00 97.62 224 PRO A N 1
ATOM 1769 C CA . PRO A 1 224 ? 10.606 -6.618 11.835 1.00 97.62 224 PRO A CA 1
ATOM 1770 C C . PRO A 1 224 ? 11.213 -5.817 10.675 1.00 97.62 224 PRO A C 1
ATOM 1772 O O . PRO A 1 224 ? 10.967 -6.144 9.510 1.00 97.62 224 PRO A O 1
ATOM 1775 N N . LEU A 1 225 ? 12.069 -4.838 10.984 1.00 95.94 225 LEU A N 1
ATOM 1776 C CA . LEU A 1 225 ? 12.911 -4.196 9.968 1.00 95.94 225 LEU A CA 1
ATOM 1777 C C . LEU A 1 225 ? 13.806 -5.246 9.286 1.00 95.94 225 LEU A C 1
ATOM 1779 O O . LEU A 1 225 ? 14.291 -6.183 9.922 1.00 95.94 225 LEU A O 1
ATOM 1783 N N . ALA A 1 226 ? 13.997 -5.090 7.981 1.00 94.62 226 ALA A N 1
ATOM 1784 C CA . ALA A 1 226 ? 14.986 -5.812 7.191 1.00 94.62 226 ALA A CA 1
ATOM 1785 C C . ALA A 1 226 ? 15.856 -4.776 6.467 1.00 94.62 226 ALA A C 1
ATOM 1787 O O . ALA A 1 226 ? 16.526 -3.994 7.131 1.00 94.62 226 ALA A O 1
ATOM 1788 N N . GLN A 1 227 ? 15.816 -4.670 5.136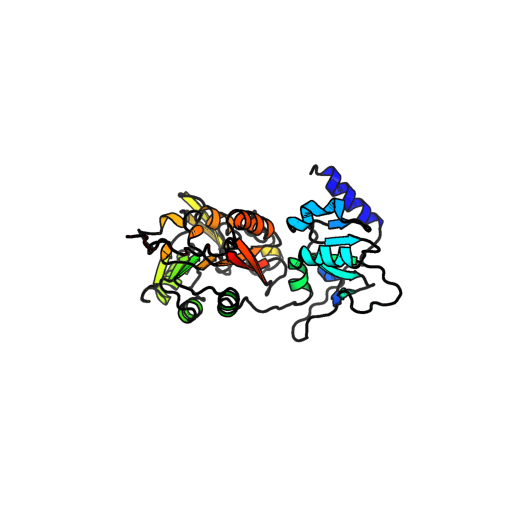 1.00 90.50 227 GLN A N 1
ATOM 1789 C CA . GLN A 1 227 ? 16.663 -3.706 4.413 1.00 90.50 227 GLN A CA 1
ATOM 1790 C C . GLN A 1 227 ? 16.370 -2.237 4.754 1.00 90.50 227 GLN A C 1
ATOM 1792 O O . GLN A 1 227 ? 17.183 -1.364 4.458 1.00 90.50 227 GLN A O 1
ATOM 1797 N N . HIS A 1 228 ? 15.241 -1.947 5.405 1.00 93.19 228 HIS A N 1
ATOM 1798 C CA . HIS A 1 228 ? 14.947 -0.614 5.914 1.00 93.19 228 HIS A CA 1
ATOM 1799 C C . HIS A 1 228 ? 16.042 -0.076 6.844 1.00 93.19 228 HIS A C 1
ATOM 1801 O O . HIS A 1 228 ? 16.385 1.098 6.734 1.00 93.19 228 HIS A O 1
ATOM 1807 N N . GLU A 1 229 ? 16.635 -0.903 7.711 1.00 90.88 229 GLU A N 1
ATOM 1808 C CA . GLU A 1 229 ? 17.693 -0.451 8.632 1.00 90.88 229 GLU A CA 1
ATOM 1809 C C . GLU A 1 229 ? 19.008 -0.107 7.906 1.00 90.88 229 GLU A C 1
ATOM 1811 O O . GLU A 1 229 ? 19.789 0.717 8.377 1.00 90.88 229 GLU A O 1
ATOM 1816 N N . GLU A 1 230 ? 19.240 -0.697 6.728 1.00 88.56 230 GLU A N 1
ATOM 1817 C CA . GLU A 1 230 ? 20.388 -0.385 5.870 1.00 88.56 230 GLU A CA 1
ATOM 1818 C C . GLU A 1 230 ? 20.165 0.914 5.083 1.00 88.56 230 GLU A C 1
ATOM 1820 O O . GLU A 1 230 ? 21.084 1.720 4.931 1.00 88.56 230 GLU A O 1
ATOM 1825 N N . VAL A 1 231 ? 18.943 1.114 4.573 1.00 84.50 231 VAL A N 1
ATOM 1826 C CA . VAL A 1 231 ? 18.561 2.290 3.773 1.00 84.50 231 VAL A CA 1
ATOM 1827 C C . VAL A 1 231 ? 18.389 3.533 4.653 1.00 84.50 231 VAL A C 1
ATOM 1829 O O . VAL A 1 231 ? 18.785 4.628 4.252 1.00 84.50 231 VAL A O 1
ATOM 1832 N N . TYR A 1 232 ? 17.838 3.368 5.857 1.00 90.12 232 TYR A N 1
ATOM 1833 C CA . TYR A 1 232 ? 17.558 4.436 6.817 1.00 90.12 232 TYR A CA 1
ATOM 1834 C C . TYR A 1 232 ? 18.211 4.136 8.177 1.00 90.12 232 TYR A C 1
ATOM 1836 O O . TYR A 1 232 ? 17.510 3.824 9.140 1.00 90.12 232 TYR A O 1
ATOM 1844 N N . PRO A 1 233 ? 19.546 4.264 8.298 1.00 90.12 233 PRO A N 1
ATOM 1845 C CA . PRO A 1 233 ? 20.285 3.866 9.503 1.00 90.12 233 PRO A CA 1
ATOM 1846 C C . PRO A 1 233 ? 19.939 4.682 10.759 1.00 90.12 233 PRO A C 1
ATOM 1848 O O . PRO A 1 233 ? 20.220 4.246 11.874 1.00 90.12 233 PRO A O 1
ATOM 1851 N N . ASP A 1 234 ? 19.324 5.856 10.596 1.00 92.81 234 ASP A N 1
ATOM 1852 C CA . ASP A 1 234 ? 18.866 6.703 11.704 1.00 92.81 234 ASP A CA 1
ATOM 1853 C C . ASP A 1 234 ? 17.501 6.259 12.278 1.00 92.81 234 ASP A C 1
ATOM 1855 O O . ASP A 1 234 ? 17.072 6.744 13.332 1.00 92.81 234 ASP A O 1
ATOM 1859 N N . ILE A 1 235 ? 16.812 5.328 11.608 1.00 93.06 235 ILE A N 1
ATOM 1860 C CA . ILE A 1 235 ? 15.540 4.756 12.055 1.00 93.06 235 ILE A CA 1
ATOM 1861 C C . ILE A 1 235 ? 15.807 3.358 12.608 1.00 93.06 235 ILE A C 1
ATOM 1863 O O . ILE A 1 235 ? 16.100 2.424 11.869 1.00 93.06 235 ILE A O 1
ATOM 1867 N N . ALA A 1 236 ? 15.679 3.213 13.924 1.00 93.38 236 ALA A N 1
ATOM 1868 C CA . ALA A 1 236 ? 15.938 1.961 14.626 1.00 93.38 236 ALA A CA 1
ATOM 1869 C C . ALA A 1 236 ? 14.679 1.453 15.326 1.00 93.38 236 ALA A C 1
ATOM 1871 O O . ALA A 1 236 ? 13.830 2.246 15.739 1.00 93.38 236 ALA A O 1
ATOM 1872 N N . GLU A 1 237 ? 14.584 0.139 15.526 1.00 96.75 237 GLU A N 1
ATOM 1873 C CA . GLU A 1 237 ? 13.597 -0.433 16.440 1.00 96.75 237 GLU A CA 1
ATOM 1874 C C . GLU A 1 237 ? 13.922 -0.003 17.883 1.00 96.75 237 GLU A C 1
ATOM 1876 O O . GLU A 1 237 ? 15.022 -0.229 18.389 1.00 96.75 237 GLU A O 1
ATOM 1881 N N . VAL A 1 238 ? 12.962 0.635 18.553 1.00 97.56 238 VAL A N 1
ATOM 1882 C CA . VAL A 1 238 ? 13.088 1.156 19.927 1.00 97.56 238 VAL A CA 1
ATOM 1883 C C . VAL A 1 238 ? 12.231 0.394 20.934 1.00 97.56 238 VAL A C 1
ATOM 1885 O O . VAL A 1 238 ? 12.339 0.624 22.140 1.00 97.56 238 VAL A O 1
ATOM 1888 N N . GLY A 1 239 ? 11.374 -0.516 20.472 1.00 97.75 239 GLY A N 1
ATOM 1889 C CA . GLY A 1 239 ? 10.558 -1.342 21.348 1.00 97.75 239 GLY A CA 1
ATOM 1890 C C . GLY A 1 239 ? 9.610 -2.266 20.601 1.00 97.75 239 GLY A C 1
ATOM 1891 O O . GLY A 1 239 ? 9.474 -2.210 19.385 1.00 97.75 239 GLY A O 1
ATOM 1892 N N . GLN A 1 240 ? 8.917 -3.109 21.359 1.00 98.44 240 GLN A N 1
ATOM 1893 C CA . GLN A 1 240 ? 7.898 -4.017 20.847 1.00 98.44 240 GLN A CA 1
ATOM 1894 C C . GLN A 1 240 ? 6.701 -4.015 21.788 1.00 98.44 240 GLN A C 1
ATOM 1896 O O . GLN A 1 240 ? 6.865 -4.030 23.011 1.00 98.44 240 GLN A O 1
ATOM 1901 N N . ILE A 1 241 ? 5.495 -4.035 21.228 1.00 98.19 241 ILE A N 1
ATOM 1902 C CA . ILE A 1 241 ? 4.259 -4.170 22.002 1.00 98.19 241 ILE A CA 1
ATOM 1903 C C . ILE A 1 241 ? 3.363 -5.253 21.409 1.00 98.19 241 ILE A C 1
ATOM 1905 O O . ILE A 1 241 ? 3.412 -5.542 20.215 1.00 98.19 241 ILE A O 1
ATOM 1909 N N . ARG A 1 242 ? 2.524 -5.861 22.249 1.00 98.19 242 ARG A N 1
ATOM 1910 C CA . ARG A 1 242 ? 1.479 -6.782 21.793 1.00 98.19 242 ARG A CA 1
ATOM 1911 C C . ARG A 1 242 ? 0.225 -5.993 21.457 1.00 98.19 242 ARG A C 1
ATOM 1913 O O . ARG A 1 242 ? -0.250 -5.208 22.275 1.00 98.19 242 ARG A O 1
ATOM 1920 N N . VAL A 1 243 ? -0.303 -6.225 20.264 1.00 97.19 243 VAL A N 1
ATOM 1921 C CA . VAL A 1 243 ? -1.541 -5.616 19.779 1.00 97.19 243 VAL A CA 1
ATOM 1922 C C . VAL A 1 243 ? -2.508 -6.707 19.360 1.00 97.19 243 VAL A C 1
ATOM 1924 O O . VAL A 1 243 ? -2.116 -7.731 18.798 1.00 97.19 243 VAL A O 1
ATOM 1927 N N . THR A 1 244 ? -3.790 -6.492 19.623 1.00 95.56 244 THR A N 1
ATOM 1928 C CA . THR A 1 244 ? -4.848 -7.367 19.120 1.00 95.56 244 THR A CA 1
ATOM 1929 C C . THR A 1 244 ? -5.003 -7.187 17.615 1.00 95.56 244 THR A C 1
ATOM 1931 O O . THR A 1 244 ? -5.059 -6.049 17.136 1.00 95.56 244 THR A O 1
ATOM 1934 N N . THR A 1 245 ? -5.123 -8.296 16.892 1.00 97.88 245 THR A N 1
ATOM 1935 C CA . THR A 1 245 ? -5.386 -8.320 15.453 1.00 97.88 245 THR A CA 1
ATOM 1936 C C . THR A 1 245 ? -6.813 -8.755 15.170 1.00 97.88 245 THR A C 1
ATOM 1938 O O . THR A 1 245 ? -7.376 -9.573 15.905 1.00 97.88 245 THR A O 1
ATOM 1941 N N . ARG A 1 246 ? -7.387 -8.248 14.078 1.00 97.88 246 ARG A N 1
ATOM 1942 C CA . ARG A 1 246 ? -8.672 -8.716 13.548 1.00 97.88 246 ARG A CA 1
ATOM 1943 C C . ARG A 1 246 ? -8.782 -8.510 12.033 1.00 97.88 246 ARG A C 1
ATOM 1945 O O . ARG A 1 246 ? -8.082 -7.648 11.500 1.00 97.88 246 ARG A O 1
ATOM 1952 N N . PRO A 1 247 ? -9.651 -9.266 11.337 1.00 98.56 247 PRO A N 1
ATOM 1953 C CA . PRO A 1 247 ? -9.973 -9.004 9.937 1.00 98.56 247 PRO A CA 1
ATOM 1954 C C . PRO A 1 247 ? -10.565 -7.608 9.751 1.00 98.56 247 PRO A C 1
ATOM 1956 O O . PRO A 1 247 ? -11.376 -7.167 10.564 1.00 98.56 247 PRO A O 1
ATOM 1959 N N . LEU A 1 248 ? -10.227 -6.932 8.651 1.00 98.75 248 LEU A N 1
ATOM 1960 C CA . LEU A 1 248 ? -10.851 -5.655 8.296 1.00 98.75 248 LEU A CA 1
ATOM 1961 C C . LEU A 1 248 ? -12.368 -5.810 8.152 1.00 98.75 248 LEU A C 1
ATOM 1963 O O . LEU A 1 248 ? -13.141 -4.984 8.636 1.00 98.75 248 LEU A O 1
ATOM 1967 N N . ASP A 1 249 ? -12.783 -6.919 7.542 1.00 98.69 249 ASP A N 1
ATOM 1968 C CA . ASP A 1 249 ? -14.179 -7.248 7.277 1.00 98.69 249 ASP A CA 1
ATOM 1969 C C . ASP A 1 249 ? -15.041 -7.274 8.551 1.00 98.69 249 ASP A C 1
ATOM 1971 O O . ASP A 1 249 ? -16.237 -6.995 8.479 1.00 98.69 249 ASP A O 1
ATOM 1975 N N . SER A 1 250 ? -14.463 -7.555 9.729 1.00 98.38 250 SER A N 1
ATOM 1976 C CA . SER A 1 250 ? -15.234 -7.642 10.976 1.00 98.38 250 SER A CA 1
ATOM 1977 C C . SER A 1 250 ? -15.687 -6.291 11.534 1.00 98.38 250 SER A C 1
ATOM 1979 O O . SER A 1 250 ? -16.486 -6.267 12.466 1.00 98.38 250 SER A O 1
ATOM 1981 N N . LEU A 1 251 ? -15.168 -5.173 11.014 1.00 98.31 251 LEU A N 1
ATOM 1982 C CA . LEU A 1 251 ? -15.511 -3.835 11.506 1.00 98.31 251 LEU A CA 1
ATOM 1983 C C . LEU A 1 251 ? -16.862 -3.326 10.984 1.00 98.31 251 LEU A C 1
ATOM 1985 O O . LEU A 1 251 ? -17.527 -2.520 11.641 1.00 98.31 251 LEU A O 1
ATOM 1989 N N . PHE A 1 252 ? -17.257 -3.751 9.784 1.00 98.44 252 PHE A N 1
ATOM 1990 C CA . PHE A 1 252 ? -18.387 -3.168 9.063 1.00 98.44 252 PHE A CA 1
ATOM 1991 C C . PHE A 1 252 ? -19.729 -3.653 9.614 1.00 98.44 252 PHE A C 1
ATOM 1993 O O . PHE A 1 252 ? -19.933 -4.839 9.858 1.00 98.44 252 PHE A O 1
ATOM 2000 N N . GLY A 1 253 ? -20.670 -2.720 9.781 1.00 94.00 253 GLY A N 1
ATOM 2001 C CA . GLY A 1 253 ? -21.983 -2.984 10.376 1.00 94.00 253 GLY A CA 1
ATOM 2002 C C . GLY A 1 253 ? -21.975 -3.088 11.905 1.00 94.00 253 GLY A C 1
ATOM 2003 O O . GLY A 1 253 ? -23.025 -3.348 12.490 1.00 94.00 253 GLY A O 1
ATOM 2004 N N . VAL A 1 254 ? -20.820 -2.873 12.544 1.00 93.75 254 VAL A N 1
ATOM 2005 C CA . VAL A 1 254 ? -20.656 -2.889 14.005 1.00 93.75 254 VAL A CA 1
ATOM 2006 C C . VAL A 1 254 ? -20.022 -1.583 14.477 1.00 93.75 254 VAL A C 1
ATOM 2008 O O . VAL A 1 254 ? -20.656 -0.817 15.196 1.00 93.75 254 VAL A O 1
ATOM 2011 N N . GLU A 1 255 ? -18.790 -1.318 14.042 1.00 97.25 255 GLU A N 1
ATOM 2012 C CA . GLU A 1 255 ? -18.017 -0.118 14.396 1.00 97.25 255 GLU A CA 1
ATOM 2013 C C . GLU A 1 255 ? -17.934 0.866 13.224 1.00 97.25 255 GLU A C 1
ATOM 2015 O O . GLU A 1 255 ? -17.896 2.079 13.425 1.00 97.25 255 GLU A O 1
ATOM 2020 N N . LEU A 1 256 ? -17.942 0.344 11.994 1.00 98.31 256 LEU A N 1
ATOM 2021 C CA . LEU A 1 256 ? -17.964 1.119 10.760 1.00 98.31 256 LEU A CA 1
ATOM 2022 C C . LEU A 1 256 ? -19.331 1.014 10.061 1.00 98.31 256 LEU A C 1
ATOM 2024 O O . LEU A 1 256 ? -20.035 0.010 10.221 1.00 98.31 256 LEU A O 1
ATOM 2028 N N . PRO A 1 257 ? -19.704 2.009 9.233 1.00 98.31 257 PRO A N 1
ATOM 2029 C CA . PRO A 1 257 ? -20.832 1.915 8.307 1.00 98.31 257 PRO A CA 1
ATOM 2030 C C . PRO A 1 257 ? -20.789 0.654 7.424 1.00 98.31 257 PRO A C 1
ATOM 2032 O O . PRO A 1 257 ? -19.751 0.002 7.325 1.00 98.31 257 PRO A O 1
ATOM 2035 N N . PRO A 1 258 ? -21.889 0.288 6.743 1.00 98.31 258 PRO A N 1
ATOM 2036 C CA . PRO A 1 258 ? -21.888 -0.843 5.815 1.00 98.31 258 PRO A CA 1
ATOM 2037 C C . PRO A 1 258 ? -20.816 -0.704 4.723 1.00 98.31 258 PRO A C 1
ATOM 2039 O O . PRO A 1 258 ? -20.591 0.396 4.224 1.00 98.31 258 PRO A O 1
ATOM 2042 N N . MET A 1 259 ? -20.219 -1.821 4.286 1.00 98.38 259 MET A N 1
ATOM 2043 C CA . MET A 1 259 ? -19.130 -1.846 3.288 1.00 98.38 259 MET A CA 1
ATOM 2044 C C . MET A 1 259 ? -19.446 -1.048 2.012 1.00 98.38 259 MET A C 1
ATOM 2046 O O . MET A 1 259 ? -18.575 -0.375 1.474 1.00 98.38 259 MET A O 1
ATOM 2050 N N . ALA A 1 260 ? -20.707 -1.046 1.561 1.00 97.31 260 ALA A N 1
ATOM 2051 C CA . ALA A 1 260 ? -21.149 -0.306 0.375 1.00 97.31 260 ALA A CA 1
ATOM 2052 C C . ALA A 1 260 ? -20.959 1.225 0.469 1.00 97.31 260 ALA A C 1
ATOM 2054 O O . ALA A 1 260 ? -20.893 1.900 -0.565 1.00 97.31 260 ALA A O 1
ATOM 2055 N N . ALA A 1 261 ? -20.848 1.774 1.683 1.00 98.31 261 ALA A N 1
ATOM 2056 C CA . ALA A 1 261 ? -20.552 3.188 1.909 1.00 98.31 261 ALA A CA 1
ATOM 2057 C C . ALA A 1 261 ? -19.123 3.568 1.485 1.00 98.31 261 ALA A C 1
ATOM 2059 O O . ALA A 1 261 ? -18.849 4.741 1.247 1.00 98.31 261 ALA A O 1
ATOM 2060 N N . PHE A 1 262 ? -18.233 2.586 1.344 1.00 98.69 262 PHE A N 1
ATOM 2061 C CA . PHE A 1 262 ? -16.832 2.780 1.006 1.00 98.69 262 PHE A CA 1
ATOM 2062 C C . PHE A 1 262 ? -16.556 2.321 -0.423 1.00 98.69 262 PHE A C 1
ATOM 2064 O O . PHE A 1 262 ? -17.125 1.339 -0.901 1.00 98.69 262 PHE A O 1
ATOM 2071 N N . ASN A 1 263 ? -15.685 3.045 -1.119 1.00 98.62 263 ASN A N 1
ATOM 2072 C CA . ASN A 1 263 ? -15.142 2.626 -2.412 1.00 98.62 263 ASN A CA 1
ATOM 2073 C C . ASN A 1 263 ? -13.653 2.924 -2.580 1.00 98.62 263 ASN A C 1
ATOM 2075 O O . ASN A 1 263 ? -13.102 2.593 -3.628 1.00 98.62 263 ASN A O 1
ATOM 2079 N N . LEU A 1 264 ? -13.010 3.506 -1.571 1.00 98.81 264 LEU A N 1
ATOM 2080 C CA . LEU A 1 264 ? -11.569 3.696 -1.521 1.00 98.81 264 LEU A CA 1
ATOM 2081 C C . LEU A 1 264 ? -10.988 2.929 -0.331 1.00 98.81 264 LEU A C 1
ATOM 2083 O O . LEU A 1 264 ? -11.591 2.895 0.746 1.00 98.81 264 LEU A O 1
ATOM 2087 N N . LEU A 1 265 ? -9.814 2.337 -0.528 1.00 98.88 265 LEU A N 1
ATOM 2088 C CA . LEU A 1 265 ? -9.050 1.663 0.518 1.00 98.88 265 LEU A CA 1
ATOM 2089 C C . LEU A 1 265 ? -7.589 2.125 0.460 1.00 98.88 265 LEU A C 1
ATOM 2091 O O . LEU A 1 265 ? -6.900 1.855 -0.517 1.00 98.88 265 LEU A O 1
ATOM 2095 N N . ASN A 1 266 ? -7.128 2.822 1.492 1.00 98.88 266 ASN A N 1
ATOM 2096 C CA . ASN A 1 266 ? -5.724 3.166 1.688 1.00 98.88 266 ASN A CA 1
ATOM 2097 C C . ASN A 1 266 ? -5.103 2.181 2.680 1.00 98.88 266 ASN A C 1
ATOM 2099 O O . ASN A 1 266 ? -5.680 1.942 3.746 1.00 98.88 266 ASN A O 1
ATOM 2103 N N . ILE A 1 267 ? -3.963 1.592 2.338 1.00 98.75 267 ILE A N 1
ATOM 2104 C CA . ILE A 1 267 ? -3.214 0.717 3.241 1.00 98.75 267 ILE A CA 1
ATOM 2105 C C . ILE A 1 267 ? -1.757 1.166 3.223 1.00 98.75 267 ILE A C 1
ATOM 2107 O O . ILE A 1 267 ? -1.081 1.023 2.208 1.00 98.75 267 ILE A O 1
ATOM 2111 N N . ASP A 1 268 ? -1.302 1.667 4.361 1.00 97.88 268 ASP A N 1
ATOM 2112 C CA . ASP A 1 268 ? 0.061 2.137 4.599 1.00 97.88 268 ASP A CA 1
ATOM 2113 C C . ASP A 1 268 ? 0.523 1.514 5.921 1.00 97.88 268 ASP A C 1
ATOM 2115 O O . ASP A 1 268 ? 0.327 2.059 7.003 1.00 97.88 268 ASP A O 1
ATOM 2119 N N . VAL A 1 269 ? 0.955 0.252 5.862 1.00 97.81 269 VAL A N 1
ATOM 2120 C CA . VAL A 1 269 ? 1.261 -0.553 7.059 1.00 97.81 269 VAL A CA 1
ATOM 2121 C C . VAL A 1 269 ? 2.660 -1.145 7.003 1.00 97.81 269 VAL A C 1
ATOM 2123 O O . VAL A 1 269 ? 2.923 -2.158 7.666 1.00 97.81 269 VAL A O 1
ATOM 2126 N N . GLN A 1 270 ? 3.551 -0.519 6.229 1.00 95.06 270 GLN A N 1
ATOM 2127 C CA . GLN A 1 270 ? 4.982 -0.738 6.318 1.00 95.06 270 GLN A CA 1
ATOM 2128 C C . GLN A 1 270 ? 5.334 -2.224 6.131 1.00 95.06 270 GLN A C 1
ATOM 2130 O O . GLN A 1 270 ? 5.922 -2.885 6.991 1.00 95.06 270 GLN A O 1
ATOM 2135 N N . GLY A 1 271 ? 4.877 -2.802 5.016 1.00 95.19 271 GLY A N 1
ATOM 2136 C CA . GLY A 1 271 ? 5.169 -4.176 4.601 1.00 95.19 271 GLY A CA 1
ATOM 2137 C C . GLY A 1 271 ? 4.134 -5.225 5.025 1.00 95.19 271 GLY A C 1
ATOM 2138 O O . GLY A 1 271 ? 4.229 -6.386 4.617 1.00 95.19 271 GLY A O 1
ATOM 2139 N N . ALA A 1 272 ? 3.132 -4.876 5.834 1.00 97.88 272 ALA A N 1
ATOM 2140 C CA . ALA A 1 272 ? 2.075 -5.804 6.251 1.00 97.88 272 ALA A CA 1
ATOM 2141 C C . ALA A 1 272 ? 0.836 -5.800 5.322 1.00 97.88 272 ALA A C 1
ATOM 2143 O O . ALA A 1 272 ? -0.198 -6.383 5.669 1.00 97.88 272 ALA A O 1
ATOM 2144 N N . GLU A 1 273 ? 0.910 -5.201 4.128 1.00 98.56 273 GLU A N 1
ATOM 2145 C CA . GLU A 1 273 ? -0.249 -4.918 3.260 1.00 98.56 273 GLU A CA 1
ATOM 2146 C C . GLU A 1 273 ? -1.014 -6.193 2.899 1.00 98.56 273 GLU A C 1
ATOM 2148 O O . GLU A 1 273 ? -2.246 -6.238 2.940 1.00 98.56 273 GLU A O 1
ATOM 2153 N N . ARG A 1 274 ? -0.293 -7.284 2.612 1.00 97.69 274 ARG A N 1
ATOM 2154 C CA . ARG A 1 274 ? -0.907 -8.578 2.278 1.00 97.69 274 ARG A CA 1
ATOM 2155 C C . ARG A 1 274 ? -1.751 -9.140 3.424 1.00 97.69 274 ARG A C 1
ATOM 2157 O O . ARG A 1 274 ? -2.776 -9.762 3.150 1.00 97.69 274 ARG A O 1
ATOM 2164 N N . LYS A 1 275 ? -1.365 -8.912 4.684 1.00 98.38 275 LYS A N 1
ATOM 2165 C CA . LYS A 1 275 ? -2.139 -9.347 5.861 1.00 98.38 275 LYS A CA 1
ATOM 2166 C C . LYS A 1 275 ? -3.459 -8.591 5.947 1.00 98.38 275 LYS A C 1
ATOM 2168 O O . LYS A 1 275 ? -4.509 -9.200 6.144 1.00 98.38 275 LYS A O 1
ATOM 2173 N N . VAL A 1 276 ? -3.415 -7.279 5.717 1.00 98.69 276 VAL A N 1
ATOM 2174 C CA . VAL A 1 276 ? -4.610 -6.427 5.673 1.00 98.69 276 VAL A CA 1
ATOM 2175 C C . VAL A 1 276 ? -5.543 -6.869 4.548 1.00 98.69 276 VAL A C 1
ATOM 2177 O O . VAL A 1 276 ? -6.727 -7.108 4.783 1.00 98.69 276 VAL A O 1
ATOM 2180 N N . LEU A 1 277 ? -5.005 -7.071 3.342 1.00 98.62 277 LEU A N 1
ATOM 2181 C CA . LEU A 1 277 ? -5.767 -7.524 2.177 1.00 98.62 277 LEU A CA 1
ATOM 2182 C C . LEU A 1 277 ? -6.414 -8.905 2.382 1.00 98.62 277 LEU A C 1
ATOM 2184 O O . LEU A 1 277 ? -7.530 -9.141 1.915 1.00 98.62 277 LEU A O 1
ATOM 2188 N N . GLN A 1 278 ? -5.750 -9.819 3.096 1.00 98.38 278 GLN A N 1
ATOM 2189 C CA . GLN A 1 278 ? -6.316 -11.121 3.472 1.00 98.38 278 GLN A CA 1
ATOM 2190 C C . GLN A 1 278 ? -7.465 -11.003 4.482 1.00 98.38 278 GLN A C 1
ATOM 2192 O O . GLN A 1 278 ? -8.364 -11.839 4.463 1.00 98.38 278 GLN A O 1
ATOM 2197 N N . GLY A 1 279 ? -7.469 -9.964 5.319 1.00 98.31 279 GLY A N 1
ATOM 2198 C CA . GLY A 1 279 ? -8.565 -9.646 6.235 1.00 98.31 279 GLY A CA 1
ATOM 2199 C C . GLY A 1 279 ? -9.704 -8.821 5.621 1.00 98.31 279 GLY A C 1
ATOM 2200 O O . GLY A 1 279 ? -10.683 -8.563 6.316 1.00 98.31 279 GLY A O 1
ATOM 2201 N N . ALA A 1 280 ? -9.576 -8.383 4.364 1.00 98.31 280 ALA A N 1
ATOM 2202 C CA . ALA A 1 280 ? -10.486 -7.447 3.692 1.00 98.31 280 ALA A CA 1
ATOM 2203 C C . ALA A 1 280 ? -11.263 -8.075 2.519 1.00 98.31 280 ALA A C 1
ATOM 2205 O O . ALA A 1 280 ? -11.751 -7.378 1.630 1.00 98.31 280 ALA A O 1
ATOM 2206 N N . THR A 1 281 ? -11.317 -9.404 2.439 1.00 96.62 281 THR A N 1
ATOM 2207 C CA . THR A 1 281 ? -11.823 -10.111 1.253 1.00 96.62 281 THR A CA 1
ATOM 2208 C C . THR A 1 281 ? -13.284 -9.815 0.914 1.00 96.62 281 THR A C 1
ATOM 2210 O O . THR A 1 281 ? -13.625 -9.824 -0.269 1.00 96.62 281 THR A O 1
ATOM 2213 N N . ALA A 1 282 ? -14.130 -9.536 1.908 1.00 98.00 282 ALA A N 1
ATOM 2214 C CA . ALA A 1 282 ? -15.529 -9.166 1.715 1.00 98.00 282 ALA A CA 1
ATOM 2215 C C . ALA A 1 282 ? -15.700 -7.667 1.427 1.00 98.00 282 ALA A C 1
ATOM 2217 O O . ALA A 1 282 ? -16.604 -7.298 0.678 1.00 98.00 282 ALA A O 1
ATOM 2218 N N . LEU A 1 283 ? -14.810 -6.813 1.943 1.00 98.44 283 LEU A N 1
ATOM 2219 C CA . LEU A 1 283 ? -14.763 -5.395 1.597 1.00 98.44 283 LEU A CA 1
ATOM 2220 C C . LEU A 1 283 ? -14.337 -5.175 0.142 1.00 98.44 283 LEU A C 1
ATOM 2222 O O . LEU A 1 283 ? -14.934 -4.344 -0.540 1.00 98.44 283 LEU A O 1
ATOM 2226 N N . LEU A 1 284 ? -13.320 -5.904 -0.338 1.00 98.12 284 LEU A N 1
ATOM 2227 C CA . LEU A 1 284 ? -12.704 -5.673 -1.649 1.00 98.12 284 LEU A CA 1
ATOM 2228 C C . LEU A 1 284 ? -13.730 -5.508 -2.784 1.00 98.12 284 LEU A C 1
ATOM 2230 O O . LEU A 1 284 ? -13.599 -4.512 -3.491 1.00 98.12 284 LEU A O 1
ATOM 2234 N N . PRO A 1 285 ? -14.767 -6.359 -2.955 1.00 97.00 285 PRO A N 1
ATOM 2235 C CA . PRO A 1 285 ? -15.836 -6.175 -3.949 1.00 97.00 285 PRO A CA 1
ATOM 2236 C C . PRO A 1 285 ? -16.506 -4.791 -3.994 1.00 97.00 285 PRO A C 1
ATOM 2238 O O . PRO A 1 285 ? -17.013 -4.404 -5.043 1.00 97.00 285 PRO A O 1
ATOM 2241 N N . HIS A 1 286 ? -16.506 -4.036 -2.894 1.00 97.69 286 HIS A N 1
ATOM 2242 C CA . HIS A 1 286 ? -17.083 -2.688 -2.809 1.00 97.69 286 HIS A CA 1
ATOM 2243 C C . HIS A 1 286 ? -16.094 -1.573 -3.183 1.00 97.69 286 HIS A C 1
ATOM 2245 O O . HIS A 1 286 ? -16.505 -0.438 -3.440 1.00 97.69 286 HIS A O 1
ATOM 2251 N N . ILE A 1 287 ? -14.802 -1.897 -3.235 1.00 98.50 287 ILE A N 1
ATOM 2252 C CA . ILE A 1 287 ? -13.709 -0.966 -3.500 1.00 98.50 287 ILE A CA 1
ATOM 2253 C C . ILE A 1 287 ? -13.512 -0.773 -5.004 1.00 98.50 287 ILE A C 1
ATOM 2255 O O . ILE A 1 287 ? -13.428 -1.741 -5.761 1.00 98.50 287 ILE A O 1
ATOM 2259 N N . ALA A 1 288 ? -13.430 0.490 -5.419 1.00 98.31 288 ALA A N 1
ATOM 2260 C CA . ALA A 1 288 ? -13.117 0.924 -6.776 1.00 98.31 288 ALA A CA 1
ATOM 2261 C C . ALA A 1 288 ? -11.619 1.216 -6.952 1.00 98.31 288 ALA A C 1
ATOM 2263 O O . ALA A 1 288 ? -11.079 0.933 -8.019 1.00 98.31 288 ALA A O 1
ATOM 2264 N N . ALA A 1 289 ? -10.945 1.728 -5.915 1.00 98.50 289 ALA A N 1
ATOM 2265 C CA . ALA A 1 289 ? -9.503 1.961 -5.936 1.00 98.50 289 ALA A CA 1
ATOM 2266 C C . ALA A 1 289 ? -8.823 1.640 -4.598 1.00 98.50 289 ALA A C 1
ATOM 2268 O O . ALA A 1 289 ? -9.380 1.909 -3.530 1.00 98.50 289 ALA A O 1
ATOM 2269 N N . LEU A 1 290 ? -7.607 1.097 -4.680 1.00 98.50 290 LEU A N 1
ATOM 2270 C CA . LEU A 1 290 ? -6.706 0.893 -3.553 1.00 98.50 290 LEU A CA 1
ATOM 2271 C C . LEU A 1 290 ? -5.441 1.718 -3.739 1.00 98.50 290 LEU A C 1
ATOM 2273 O O . LEU A 1 290 ? -4.814 1.610 -4.789 1.00 98.50 290 LEU A O 1
ATOM 2277 N N . ASN A 1 291 ? -5.038 2.460 -2.717 1.00 98.44 291 ASN A N 1
ATOM 2278 C CA . ASN A 1 291 ? -3.706 3.049 -2.644 1.00 98.44 291 ASN A CA 1
ATOM 2279 C C . ASN A 1 291 ? -2.901 2.282 -1.594 1.00 98.44 291 ASN A C 1
ATOM 2281 O O . ASN A 1 291 ? -3.353 2.157 -0.455 1.00 98.44 291 ASN A O 1
ATOM 2285 N N . LEU A 1 292 ? -1.774 1.709 -2.009 1.00 98.38 292 LEU A N 1
ATOM 2286 C CA . LEU A 1 292 ? -0.951 0.835 -1.180 1.00 98.38 292 LEU A CA 1
ATOM 2287 C C . LEU A 1 292 ? 0.483 1.335 -1.146 1.00 98.38 292 LEU A C 1
ATOM 2289 O O . LEU A 1 292 ? 1.032 1.658 -2.203 1.00 98.38 292 LEU A O 1
ATOM 2293 N N . GLU A 1 293 ? 1.105 1.252 0.022 1.00 96.19 293 GLU A N 1
ATOM 2294 C CA . GLU A 1 293 ? 2.558 1.200 0.097 1.00 96.19 293 GLU A CA 1
ATOM 2295 C C . GLU A 1 293 ? 3.055 -0.123 -0.517 1.00 96.19 293 GLU A C 1
ATOM 2297 O O . GLU A 1 293 ? 2.469 -1.195 -0.332 1.00 96.19 293 GLU A O 1
ATOM 2302 N N . VAL A 1 294 ? 4.110 -0.065 -1.324 1.00 94.62 294 VAL A N 1
ATOM 2303 C CA . VAL A 1 294 ? 4.638 -1.202 -2.080 1.00 94.62 294 VAL A CA 1
ATOM 2304 C C . VAL A 1 294 ? 6.145 -1.306 -1.948 1.00 94.62 294 VAL A C 1
ATOM 2306 O O . VAL A 1 294 ? 6.872 -0.316 -1.949 1.00 94.62 294 VAL A O 1
ATOM 2309 N N . ASN A 1 295 ? 6.623 -2.545 -1.915 1.00 88.94 295 ASN A N 1
ATOM 2310 C CA . ASN A 1 295 ? 8.027 -2.866 -1.726 1.00 88.94 295 ASN A CA 1
ATOM 2311 C C . ASN A 1 295 ? 8.601 -3.530 -2.983 1.00 88.94 295 ASN A C 1
ATOM 2313 O O . ASN A 1 295 ? 8.036 -4.482 -3.522 1.00 88.94 295 ASN A O 1
ATOM 2317 N N . TYR A 1 296 ? 9.738 -3.035 -3.459 1.00 82.12 296 TYR A N 1
ATOM 2318 C CA . TYR A 1 296 ? 10.544 -3.671 -4.506 1.00 82.12 296 TYR A CA 1
ATOM 2319 C C . TYR A 1 296 ? 11.723 -4.463 -3.932 1.00 82.12 296 TYR A C 1
ATOM 2321 O O . TYR A 1 296 ? 12.331 -5.274 -4.629 1.00 82.12 296 TYR A O 1
ATOM 2329 N N . ALA A 1 297 ? 12.047 -4.227 -2.665 1.00 81.75 297 ALA A N 1
ATOM 2330 C CA . ALA A 1 297 ? 13.025 -4.980 -1.902 1.00 81.75 297 ALA A CA 1
ATOM 2331 C C . ALA A 1 297 ? 12.440 -5.323 -0.524 1.00 81.75 297 ALA A C 1
ATOM 2333 O O . ALA A 1 297 ? 11.411 -4.778 -0.135 1.00 81.75 297 ALA A O 1
ATOM 2334 N N . GLU A 1 298 ? 13.059 -6.245 0.209 1.00 88.00 298 GLU A N 1
ATOM 2335 C CA . GLU A 1 298 ? 12.539 -6.716 1.498 1.00 88.00 298 GLU A CA 1
ATOM 2336 C C . GLU A 1 298 ? 12.851 -5.681 2.591 1.00 88.00 298 GLU A C 1
ATOM 2338 O O . GLU A 1 298 ? 13.776 -5.851 3.382 1.00 88.00 298 GLU A O 1
ATOM 2343 N N . MET A 1 299 ? 12.119 -4.561 2.590 1.00 93.81 299 MET A N 1
ATOM 2344 C CA . MET A 1 299 ? 12.292 -3.471 3.560 1.00 93.81 299 MET A CA 1
ATOM 2345 C C . MET A 1 299 ? 11.942 -3.930 4.974 1.00 93.81 299 MET A C 1
ATOM 2347 O O . MET A 1 299 ? 12.645 -3.594 5.927 1.00 93.81 299 MET A O 1
ATOM 2351 N N . TYR A 1 300 ? 10.917 -4.774 5.079 1.00 97.56 300 TYR A N 1
ATOM 2352 C CA . TYR A 1 300 ? 10.487 -5.435 6.302 1.00 97.56 300 TYR A CA 1
ATOM 2353 C C . TYR A 1 300 ? 10.515 -6.950 6.100 1.00 97.56 300 TYR A C 1
ATOM 2355 O O . TYR A 1 300 ? 10.200 -7.449 5.018 1.00 97.56 300 TYR A O 1
ATOM 2363 N N . ALA A 1 301 ? 10.892 -7.699 7.133 1.00 96.75 301 ALA A N 1
ATOM 2364 C CA . ALA A 1 301 ? 11.115 -9.135 7.023 1.00 96.75 301 ALA A CA 1
ATOM 2365 C C . ALA A 1 301 ? 9.832 -9.877 6.604 1.00 96.75 301 ALA A C 1
ATOM 2367 O O . ALA A 1 301 ? 8.820 -9.866 7.309 1.00 96.75 301 ALA A O 1
ATOM 2368 N N . GLY A 1 302 ? 9.890 -10.557 5.458 1.00 95.25 302 GLY A N 1
ATOM 2369 C CA . GLY A 1 302 ? 8.772 -11.293 4.875 1.00 95.25 302 GLY A CA 1
ATOM 2370 C C . GLY A 1 302 ? 7.661 -10.427 4.273 1.00 95.25 302 GLY A C 1
ATOM 2371 O O . GLY A 1 302 ? 6.568 -10.955 4.045 1.00 95.25 302 GLY A O 1
ATOM 2372 N N . CYS A 1 303 ? 7.899 -9.133 4.021 1.00 96.06 303 CYS A N 1
ATOM 2373 C CA . CYS A 1 303 ? 6.919 -8.277 3.353 1.00 96.06 303 CYS A CA 1
ATOM 2374 C C . CYS A 1 303 ? 6.633 -8.768 1.919 1.00 96.06 303 CYS A C 1
ATOM 2376 O O . CYS A 1 303 ? 7.519 -9.329 1.265 1.00 96.06 303 CYS A O 1
ATOM 2378 N N . PRO A 1 304 ? 5.404 -8.581 1.400 1.00 93.50 304 PRO A N 1
ATOM 2379 C CA . PRO A 1 304 ? 5.119 -8.863 0.004 1.00 93.50 304 PRO A CA 1
ATOM 2380 C C . PRO A 1 304 ? 5.894 -7.882 -0.875 1.00 93.50 304 PRO A C 1
ATOM 2382 O O . PRO A 1 304 ? 5.968 -6.688 -0.576 1.00 93.50 304 PRO A O 1
ATOM 2385 N N . LEU A 1 305 ? 6.432 -8.374 -1.986 1.00 88.44 305 LEU A N 1
ATOM 2386 C CA . LEU A 1 305 ? 6.914 -7.485 -3.032 1.00 88.44 305 LEU A CA 1
ATOM 2387 C C . LEU A 1 305 ? 5.741 -7.030 -3.901 1.00 88.44 305 LEU A C 1
ATOM 2389 O O . LEU A 1 305 ? 4.658 -7.620 -3.894 1.00 88.44 305 LEU A O 1
ATOM 2393 N N . ILE A 1 306 ? 5.959 -5.989 -4.694 1.00 87.25 306 ILE A N 1
ATOM 2394 C CA . ILE A 1 306 ? 4.929 -5.430 -5.568 1.00 87.25 306 ILE A CA 1
ATOM 2395 C C . ILE A 1 306 ? 4.310 -6.476 -6.511 1.00 87.25 306 ILE A C 1
ATOM 2397 O O . ILE A 1 306 ? 3.112 -6.427 -6.757 1.00 87.25 306 ILE A O 1
ATOM 2401 N N . ASP A 1 307 ? 5.077 -7.474 -6.968 1.00 81.56 307 ASP A N 1
ATOM 2402 C CA . ASP A 1 307 ? 4.560 -8.589 -7.778 1.00 81.56 307 ASP A CA 1
ATOM 2403 C C . ASP A 1 307 ? 3.624 -9.524 -7.009 1.00 81.56 307 ASP A C 1
ATOM 2405 O O . ASP A 1 307 ? 2.663 -10.043 -7.580 1.00 81.56 307 ASP A O 1
ATOM 2409 N N . ASP A 1 308 ? 3.873 -9.729 -5.713 1.00 87.25 308 ASP A N 1
ATOM 2410 C CA . ASP A 1 308 ? 2.971 -10.503 -4.861 1.00 87.25 308 ASP A CA 1
ATOM 2411 C C . ASP A 1 308 ? 1.626 -9.782 -4.706 1.00 87.25 308 ASP A C 1
ATOM 2413 O O . ASP A 1 308 ? 0.574 -10.429 -4.665 1.00 87.25 308 ASP A O 1
ATOM 2417 N N . LEU A 1 309 ? 1.657 -8.447 -4.624 1.00 94.25 309 LEU A N 1
ATOM 2418 C CA . LEU A 1 309 ? 0.464 -7.604 -4.541 1.00 94.25 309 LEU A CA 1
ATOM 2419 C C . LEU A 1 309 ? -0.272 -7.543 -5.884 1.00 94.25 309 LEU A C 1
ATOM 2421 O O . LEU A 1 309 ? -1.480 -7.780 -5.904 1.00 94.25 309 LEU A O 1
ATOM 2425 N N . ASP A 1 310 ? 0.444 -7.330 -6.994 1.00 88.25 310 ASP A N 1
ATOM 2426 C CA . ASP A 1 310 ? -0.095 -7.382 -8.359 1.00 88.25 310 ASP A CA 1
ATOM 2427 C C . ASP A 1 310 ? -0.810 -8.723 -8.611 1.00 88.25 310 ASP A C 1
ATOM 2429 O O . ASP A 1 310 ? -1.954 -8.748 -9.067 1.00 88.25 310 ASP A O 1
ATOM 2433 N N . GLU A 1 311 ? -0.188 -9.857 -8.262 1.00 86.75 311 GLU A N 1
ATOM 2434 C CA . GLU A 1 311 ? -0.804 -11.180 -8.415 1.00 86.75 311 GLU A CA 1
ATOM 2435 C C . GLU A 1 311 ? -2.028 -11.353 -7.506 1.00 86.75 311 GLU A C 1
ATOM 2437 O O . GLU A 1 311 ? -3.067 -11.868 -7.933 1.00 86.75 311 GLU A O 1
ATOM 2442 N N . PHE A 1 312 ? -1.935 -10.941 -6.240 1.00 93.06 312 PHE A N 1
ATOM 2443 C CA . PHE A 1 312 ? -3.039 -11.080 -5.293 1.00 93.06 312 PHE A CA 1
ATOM 2444 C C . PHE A 1 312 ? -4.272 -10.262 -5.711 1.00 93.06 312 PHE A C 1
ATOM 2446 O O . PHE A 1 312 ? -5.406 -10.753 -5.611 1.00 93.06 312 PHE A O 1
ATOM 2453 N N . LEU A 1 313 ? -4.053 -9.026 -6.159 1.00 95.56 313 LEU A N 1
ATOM 2454 C CA . LEU A 1 313 ? -5.087 -8.066 -6.538 1.00 95.56 313 LEU A CA 1
ATOM 2455 C C . LEU A 1 313 ? -5.624 -8.326 -7.948 1.00 95.56 313 LEU A C 1
ATOM 2457 O O . LEU A 1 313 ? -6.837 -8.242 -8.155 1.00 95.56 313 LEU A O 1
ATOM 2461 N N . GLY A 1 314 ? -4.770 -8.767 -8.875 1.00 91.50 314 GLY A N 1
ATOM 2462 C CA . GLY A 1 314 ? -5.160 -9.185 -10.222 1.00 91.50 314 GLY A CA 1
ATOM 2463 C C . GLY A 1 314 ? -6.218 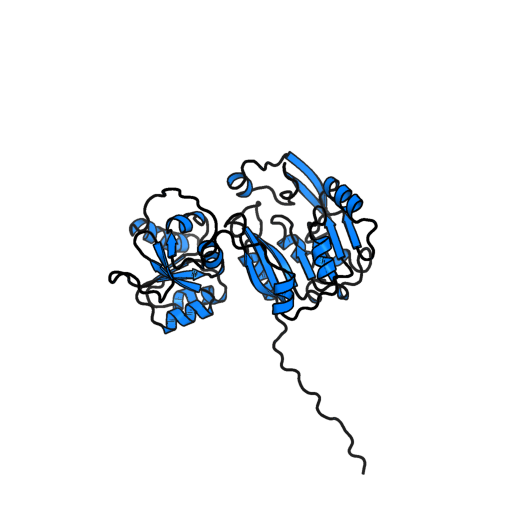-10.288 -10.207 1.00 91.50 314 GLY A C 1
ATOM 2464 O O . GLY A 1 314 ? -7.257 -10.170 -10.856 1.00 91.50 314 GLY A O 1
ATOM 2465 N N . HIS A 1 315 ? -6.050 -11.309 -9.358 1.00 90.75 315 HIS A N 1
ATOM 2466 C CA . HIS A 1 315 ? -7.060 -12.362 -9.162 1.00 90.75 315 HIS A CA 1
ATOM 2467 C C . HIS A 1 315 ? -8.404 -11.856 -8.599 1.00 90.75 315 HIS A C 1
ATOM 2469 O O . HIS A 1 315 ? -9.381 -12.604 -8.570 1.00 90.75 315 HIS A O 1
ATOM 2475 N N . ARG A 1 316 ? -8.467 -10.604 -8.132 1.00 94.56 316 ARG A N 1
ATOM 2476 C CA . ARG A 1 316 ? -9.655 -9.952 -7.555 1.00 94.56 316 ARG A CA 1
ATOM 2477 C C . ARG A 1 316 ? -10.179 -8.798 -8.418 1.00 94.56 316 ARG A C 1
ATOM 2479 O O . ARG A 1 316 ? -11.043 -8.037 -7.971 1.00 94.56 316 ARG A O 1
ATOM 2486 N N . GLY A 1 317 ? -9.694 -8.711 -9.658 1.00 93.94 317 GLY A N 1
ATOM 2487 C CA . GLY A 1 317 ? -10.150 -7.748 -10.653 1.00 93.94 317 GLY A CA 1
ATOM 2488 C C . GLY A 1 317 ? -9.612 -6.342 -10.424 1.00 93.94 317 GLY A C 1
ATOM 2489 O O . GLY A 1 317 ? -10.335 -5.385 -10.674 1.00 93.94 317 GLY A O 1
ATOM 2490 N N . PHE A 1 318 ? -8.390 -6.210 -9.915 1.00 95.50 318 PHE A N 1
ATOM 2491 C CA . PHE A 1 318 ? -7.694 -4.932 -9.797 1.00 95.50 318 PHE A CA 1
ATOM 2492 C C . PHE A 1 318 ? -6.444 -4.921 -10.672 1.00 95.50 318 PHE A C 1
ATOM 2494 O O . PHE A 1 318 ? -5.738 -5.922 -10.762 1.00 95.50 318 PHE A O 1
ATOM 2501 N N . GLU A 1 319 ? -6.154 -3.773 -11.266 1.00 89.38 319 GLU A N 1
ATOM 2502 C CA . GLU A 1 319 ? -4.943 -3.523 -12.041 1.00 89.38 319 GLU A CA 1
ATOM 2503 C C . GLU A 1 319 ? -4.209 -2.322 -11.455 1.00 89.38 319 GLU A C 1
ATOM 2505 O O . GLU A 1 319 ? -4.829 -1.329 -11.070 1.00 89.38 319 GLU A O 1
ATOM 2510 N N . ARG A 1 320 ? -2.881 -2.414 -11.383 1.00 91.19 320 ARG A N 1
ATOM 2511 C CA . ARG A 1 320 ? -2.029 -1.294 -10.992 1.00 91.19 320 ARG A CA 1
ATOM 2512 C C . ARG A 1 320 ? -1.967 -0.278 -12.127 1.00 91.19 320 ARG A C 1
ATOM 2514 O O . ARG A 1 320 ? -1.465 -0.590 -13.200 1.00 91.19 320 ARG A O 1
ATOM 2521 N N . VAL A 1 321 ? -2.430 0.941 -11.866 1.00 85.06 321 VAL A N 1
ATOM 2522 C CA . VAL A 1 321 ? -2.522 2.021 -12.867 1.00 85.06 321 VAL A CA 1
ATOM 2523 C C . VAL A 1 321 ? -1.522 3.151 -12.631 1.00 85.06 321 VAL A C 1
ATOM 2525 O O . VAL A 1 321 ? -1.218 3.918 -13.543 1.00 85.06 321 VAL A O 1
ATOM 2528 N N . ALA A 1 322 ? -0.981 3.258 -11.416 1.00 85.25 322 ALA A N 1
ATOM 2529 C CA . ALA A 1 322 ? 0.066 4.216 -11.094 1.00 85.25 322 ALA A CA 1
ATOM 2530 C C . ALA A 1 322 ? 1.027 3.649 -10.049 1.00 85.25 322 ALA A C 1
ATOM 2532 O O . ALA A 1 322 ? 0.644 2.835 -9.211 1.00 85.25 322 ALA A O 1
ATOM 2533 N N . VAL A 1 323 ? 2.278 4.100 -10.112 1.00 86.62 323 VAL A N 1
ATOM 2534 C CA . VAL A 1 323 ? 3.312 3.822 -9.115 1.00 86.62 323 VAL A CA 1
ATOM 2535 C C . VAL A 1 323 ? 4.309 4.979 -9.058 1.00 86.62 323 VAL A C 1
ATOM 2537 O O . VAL A 1 323 ? 4.577 5.604 -10.096 1.00 86.62 323 VAL A O 1
ATOM 2540 N N . THR A 1 324 ? 4.842 5.250 -7.869 1.00 82.88 324 THR A N 1
ATOM 2541 C CA . THR A 1 324 ? 5.922 6.213 -7.605 1.00 82.88 324 THR A CA 1
ATOM 2542 C C . THR A 1 324 ? 6.855 5.675 -6.516 1.00 82.88 324 THR A C 1
ATOM 2544 O O . THR A 1 324 ? 6.448 4.836 -5.722 1.00 82.88 324 THR A O 1
ATOM 2547 N N . THR A 1 325 ? 8.107 6.132 -6.494 1.00 81.19 325 THR A N 1
ATOM 2548 C CA . THR A 1 325 ? 9.144 5.753 -5.510 1.00 81.19 325 THR A CA 1
ATOM 2549 C C . THR A 1 325 ? 9.917 7.019 -5.108 1.00 81.19 325 THR A C 1
ATOM 2551 O O . THR A 1 325 ? 11.033 7.244 -5.589 1.00 81.19 325 THR A O 1
ATOM 2554 N N . PRO A 1 326 ? 9.284 7.925 -4.345 1.00 73.44 326 PRO A N 1
ATOM 2555 C CA . PRO A 1 326 ? 9.707 9.321 -4.256 1.00 73.44 326 PRO A CA 1
ATOM 2556 C C . PRO A 1 326 ? 10.943 9.508 -3.374 1.00 73.44 326 PRO A C 1
ATOM 2558 O O . PRO A 1 326 ? 11.771 10.370 -3.658 1.00 73.44 326 PRO A O 1
ATOM 2561 N N . PHE A 1 327 ? 11.089 8.687 -2.331 1.00 78.06 327 PHE A N 1
ATOM 2562 C CA . PHE A 1 327 ? 12.155 8.828 -1.334 1.00 78.06 327 PHE A CA 1
ATOM 2563 C C . PHE A 1 327 ? 13.301 7.838 -1.528 1.00 78.06 327 PHE A C 1
ATOM 2565 O O . PHE A 1 327 ? 14.458 8.164 -1.271 1.00 78.06 327 PHE A O 1
ATOM 2572 N N . HIS A 1 328 ? 12.996 6.621 -1.974 1.00 80.81 328 HIS A N 1
ATOM 2573 C CA . HIS A 1 328 ? 13.998 5.614 -2.285 1.00 80.81 328 HIS A CA 1
ATOM 2574 C C . HIS A 1 328 ? 13.456 4.630 -3.312 1.00 80.81 328 HIS A C 1
ATOM 2576 O O . HIS A 1 328 ? 12.255 4.443 -3.435 1.00 80.81 328 HIS A O 1
ATOM 2582 N N . ARG A 1 329 ? 14.347 3.979 -4.058 1.00 73.31 329 ARG A N 1
ATOM 2583 C CA . ARG A 1 329 ? 13.964 3.110 -5.179 1.00 73.31 329 ARG A CA 1
ATOM 2584 C C . ARG A 1 329 ? 13.316 1.809 -4.702 1.00 73.31 329 ARG A C 1
ATOM 2586 O O . ARG A 1 329 ? 12.504 1.240 -5.409 1.00 73.31 329 ARG A O 1
ATOM 2593 N N . THR A 1 330 ? 13.668 1.338 -3.508 1.00 78.81 330 THR A N 1
ATOM 2594 C CA . THR A 1 330 ? 13.263 0.019 -2.992 1.00 78.81 330 THR A CA 1
ATOM 2595 C C . THR A 1 330 ? 11.821 -0.058 -2.499 1.00 78.81 330 THR A C 1
ATOM 2597 O O . THR A 1 330 ? 11.363 -1.161 -2.208 1.00 78.81 330 THR A O 1
ATOM 2600 N N . TRP A 1 331 ? 11.105 1.062 -2.413 1.00 88.50 331 TRP A N 1
ATOM 2601 C CA . TRP A 1 331 ? 9.717 1.124 -1.958 1.00 88.50 331 TRP A CA 1
ATOM 2602 C C . TRP A 1 331 ? 9.019 2.377 -2.504 1.00 88.50 331 TRP A C 1
ATOM 2604 O O . TRP A 1 331 ? 9.660 3.254 -3.086 1.00 88.50 331 TRP A O 1
ATOM 2614 N N . GLY A 1 332 ? 7.705 2.458 -2.346 1.00 90.75 332 GLY A N 1
ATOM 2615 C CA . GLY A 1 332 ? 6.929 3.645 -2.684 1.00 90.75 332 GLY A CA 1
ATOM 2616 C C . GLY A 1 332 ? 5.437 3.367 -2.637 1.00 90.75 332 GLY A C 1
ATOM 2617 O O . GLY A 1 332 ? 5.012 2.481 -1.907 1.00 90.75 332 GLY A O 1
ATOM 2618 N N . ASP A 1 333 ? 4.661 4.057 -3.467 1.00 93.12 333 ASP A N 1
ATOM 2619 C CA . ASP A 1 333 ? 3.201 3.933 -3.490 1.00 93.12 333 ASP A CA 1
ATOM 2620 C C . ASP A 1 333 ? 2.701 3.440 -4.834 1.00 93.12 333 ASP A C 1
ATOM 2622 O O . ASP A 1 333 ? 3.225 3.818 -5.889 1.00 93.12 333 ASP A O 1
ATOM 2626 N N . ALA A 1 334 ? 1.631 2.653 -4.809 1.00 93.50 334 ALA A N 1
ATOM 2627 C CA . ALA A 1 334 ? 0.923 2.226 -6.000 1.00 93.50 334 ALA A CA 1
ATOM 2628 C C . ALA A 1 334 ? -0.593 2.376 -5.862 1.00 93.50 334 ALA A C 1
ATOM 2630 O O . ALA A 1 334 ? -1.199 1.965 -4.871 1.00 93.50 334 ALA A O 1
ATOM 2631 N N . LEU A 1 335 ? -1.209 2.877 -6.935 1.00 96.00 335 LEU A N 1
ATOM 2632 C CA . LEU A 1 335 ? -2.656 2.909 -7.091 1.00 96.00 335 LEU A CA 1
ATOM 2633 C C . LEU A 1 335 ? -3.112 1.724 -7.940 1.00 96.00 335 LEU A C 1
ATOM 2635 O O . LEU A 1 335 ? -2.659 1.539 -9.075 1.00 96.00 335 LEU A O 1
ATOM 2639 N N . TYR A 1 336 ? -4.069 0.976 -7.409 1.00 96.88 336 TYR A N 1
ATOM 2640 C CA . TYR A 1 336 ? -4.774 -0.097 -8.089 1.00 96.88 336 TYR A CA 1
ATOM 2641 C C . TYR A 1 336 ? -6.223 0.310 -8.312 1.00 96.88 336 TYR A C 1
ATOM 2643 O O . TYR A 1 336 ? -6.889 0.774 -7.389 1.00 96.88 336 TYR A O 1
ATOM 2651 N N . VAL A 1 337 ? -6.736 0.100 -9.518 1.00 96.31 337 VAL A N 1
ATOM 2652 C CA . VAL A 1 337 ? -8.126 0.395 -9.879 1.00 96.31 337 VAL A CA 1
ATOM 2653 C C . VAL A 1 337 ? -8.830 -0.894 -10.262 1.00 96.31 337 VAL A C 1
ATOM 2655 O O . VAL A 1 337 ? -8.244 -1.790 -10.873 1.00 96.31 337 VAL A O 1
ATOM 2658 N N . ARG A 1 338 ? -10.098 -1.013 -9.868 1.00 95.12 338 ARG A N 1
ATOM 2659 C CA . ARG A 1 338 ? -10.937 -2.140 -10.252 1.00 95.12 338 ARG A CA 1
ATOM 2660 C C . ARG A 1 338 ? -11.088 -2.144 -11.769 1.00 95.12 338 ARG A C 1
ATOM 2662 O O . ARG A 1 338 ? -11.662 -1.225 -12.344 1.00 95.12 338 ARG A O 1
ATOM 2669 N N . CYS A 1 339 ? -10.627 -3.218 -12.395 1.00 86.62 339 CYS A N 1
ATOM 2670 C CA . CYS A 1 339 ? -11.026 -3.573 -13.742 1.00 86.62 339 CYS A CA 1
ATOM 2671 C C . CYS A 1 339 ? -12.512 -3.919 -13.675 1.00 86.62 339 CYS A C 1
ATOM 2673 O O . CYS A 1 339 ? -12.885 -5.047 -13.339 1.00 86.62 339 CYS A O 1
ATOM 2675 N N . GLU A 1 340 ? -13.388 -2.953 -13.935 1.00 66.38 340 GLU A N 1
ATOM 2676 C CA . GLU A 1 340 ? -14.730 -3.315 -14.361 1.00 66.38 340 GLU A CA 1
ATOM 2677 C C . GLU A 1 340 ? -14.547 -4.255 -15.553 1.00 66.38 340 GLU A C 1
ATOM 2679 O O . GLU A 1 340 ? -13.811 -3.943 -16.491 1.00 66.38 340 GLU A O 1
ATOM 2684 N N . THR A 1 341 ? -15.149 -5.445 -15.512 1.00 40.00 341 THR A N 1
ATOM 2685 C CA . THR A 1 341 ? -15.372 -6.217 -16.733 1.00 40.00 341 THR A CA 1
ATOM 2686 C C . THR A 1 341 ? -15.854 -5.220 -17.781 1.00 40.00 341 THR A C 1
ATOM 2688 O O . THR A 1 341 ? -16.923 -4.641 -17.598 1.00 40.00 341 THR A O 1
ATOM 2691 N N . LEU A 1 342 ? -15.068 -5.004 -18.840 1.00 38.00 342 LEU A N 1
ATOM 2692 C CA . LEU A 1 342 ? -15.488 -4.370 -20.088 1.00 38.00 342 LEU A CA 1
ATOM 2693 C C . LEU A 1 342 ? -16.604 -5.237 -20.697 1.00 38.00 342 LEU A C 1
ATOM 2695 O O . LEU A 1 342 ? -16.425 -5.899 -21.713 1.00 38.00 342 LEU A O 1
ATOM 2699 N N . ALA A 1 343 ? -17.745 -5.325 -20.024 1.00 28.19 343 ALA A N 1
ATOM 2700 C CA . ALA A 1 343 ? -18.958 -5.907 -20.536 1.00 28.19 343 ALA A CA 1
ATOM 2701 C C . ALA A 1 343 ? -19.721 -4.738 -21.162 1.00 28.19 343 ALA A C 1
ATOM 2703 O O . ALA A 1 343 ? -20.114 -3.820 -20.437 1.00 28.19 343 ALA A O 1
ATOM 2704 N N . PRO A 1 344 ? -19.906 -4.711 -22.492 1.00 31.83 344 PRO A N 1
ATOM 2705 C CA . PRO A 1 344 ? -20.768 -3.713 -23.096 1.00 31.83 344 PRO A CA 1
ATOM 2706 C C . PRO A 1 344 ? -22.154 -3.845 -22.467 1.00 31.83 344 PRO A C 1
ATOM 2708 O O . PRO A 1 344 ? -22.670 -4.955 -22.309 1.00 31.83 344 PRO A O 1
ATOM 2711 N N . ALA A 1 345 ? -22.733 -2.708 -22.085 1.00 34.19 345 ALA A N 1
ATOM 2712 C CA . ALA A 1 345 ? -24.102 -2.632 -21.611 1.00 34.19 345 ALA A CA 1
ATOM 2713 C C . ALA A 1 345 ? -25.008 -3.360 -22.613 1.00 34.19 345 ALA A C 1
ATOM 2715 O O . ALA A 1 345 ? -25.163 -2.924 -23.753 1.00 34.19 345 ALA A O 1
ATOM 2716 N N . VAL A 1 346 ? -25.583 -4.491 -22.201 1.00 35.81 346 VAL A N 1
ATOM 2717 C CA . VAL A 1 346 ? -26.659 -5.120 -22.961 1.00 35.81 346 VAL A CA 1
ATOM 2718 C C . VAL A 1 346 ? -27.841 -4.166 -22.853 1.00 35.81 346 VAL A C 1
ATOM 2720 O O . VAL A 1 346 ? -28.446 -4.021 -21.789 1.00 35.81 346 VAL A O 1
ATOM 2723 N N . SER A 1 347 ? -28.128 -3.461 -23.944 1.00 35.47 347 SER A N 1
ATOM 2724 C CA . SER A 1 347 ? -29.336 -2.666 -24.093 1.00 35.47 347 SER A CA 1
ATOM 2725 C C . SER A 1 347 ? -30.540 -3.590 -23.944 1.00 35.47 347 SER A C 1
ATOM 2727 O O . SER A 1 347 ? -30.782 -4.474 -24.764 1.00 35.47 347 SER A O 1
ATOM 2729 N N . SER A 1 348 ? -31.306 -3.392 -22.875 1.00 36.25 348 SER A N 1
ATOM 2730 C CA . SER A 1 348 ? -32.650 -3.947 -22.753 1.00 36.25 348 SER A CA 1
ATOM 2731 C C . SER A 1 348 ? -33.590 -3.143 -23.652 1.00 36.25 348 SER A C 1
ATOM 2733 O O . SER A 1 348 ? -34.332 -2.272 -23.206 1.00 36.25 348 SER A O 1
ATOM 2735 N N . GLU A 1 349 ? -33.543 -3.416 -24.955 1.00 37.97 349 GLU A N 1
ATOM 2736 C CA . GLU A 1 349 ? -34.605 -2.997 -25.864 1.00 37.97 349 GLU A CA 1
ATOM 2737 C C . GLU A 1 349 ? -35.783 -3.976 -25.768 1.00 37.97 349 GLU A C 1
ATOM 2739 O O . GLU A 1 349 ? -35.747 -5.090 -26.280 1.00 37.97 349 GLU A O 1
ATOM 2744 N N . GLY A 1 350 ? -36.851 -3.509 -25.119 1.00 35.50 350 GLY A N 1
ATOM 2745 C CA . GLY A 1 350 ? -38.194 -3.604 -25.685 1.00 35.50 350 GLY A CA 1
ATOM 2746 C C . GLY A 1 350 ? -38.969 -4.910 -25.516 1.00 35.50 350 GLY A C 1
ATOM 2747 O O . GLY A 1 350 ? -39.328 -5.537 -26.506 1.00 35.50 350 GLY A O 1
ATOM 2748 N N . GLU A 1 351 ? -39.432 -5.214 -24.302 1.00 40.19 351 GLU A N 1
ATOM 2749 C CA . GLU A 1 351 ? -40.758 -5.830 -24.165 1.00 40.19 351 GLU A CA 1
ATOM 2750 C C . GLU A 1 351 ? -41.814 -4.719 -24.150 1.00 40.19 351 GLU A C 1
ATOM 2752 O O . GLU A 1 351 ? -42.134 -4.137 -23.114 1.00 40.19 351 GLU A O 1
ATOM 2757 N N . ASN A 1 352 ? -42.366 -4.405 -25.325 1.00 39.56 352 ASN A N 1
ATOM 2758 C CA . ASN A 1 352 ? -43.596 -3.630 -25.415 1.00 39.56 352 ASN A CA 1
ATOM 2759 C C . ASN A 1 352 ? -44.590 -4.300 -26.375 1.00 39.56 352 ASN A C 1
ATOM 2761 O O . ASN A 1 352 ? -44.490 -4.186 -27.590 1.00 39.56 352 ASN A O 1
ATOM 2765 N N . ARG A 1 353 ? -45.554 -4.988 -25.753 1.00 43.41 353 ARG A N 1
ATOM 2766 C CA . ARG A 1 353 ? -46.986 -5.059 -26.093 1.00 43.41 353 ARG A CA 1
ATOM 2767 C C . ARG A 1 353 ? -47.367 -5.316 -27.557 1.00 43.41 353 ARG A C 1
ATOM 2769 O O . ARG A 1 353 ? -47.502 -4.393 -28.351 1.00 43.41 353 ARG A O 1
ATOM 2776 N N . GLY A 1 354 ? -47.777 -6.555 -27.824 1.00 33.56 354 GLY A N 1
ATOM 2777 C CA . GLY A 1 354 ? -48.784 -6.869 -28.839 1.00 33.56 354 GLY A CA 1
ATOM 2778 C C . GLY A 1 354 ? -50.108 -7.227 -28.165 1.00 33.56 354 GLY A C 1
ATOM 2779 O O . GLY A 1 354 ? -50.297 -8.362 -27.742 1.00 33.56 354 GLY A O 1
ATOM 2780 N N . SER A 1 355 ? -51.000 -6.247 -28.021 1.00 43.22 355 SER A N 1
ATOM 2781 C CA . SER A 1 355 ? -52.430 -6.457 -27.770 1.00 43.22 355 SER A CA 1
ATOM 2782 C C . SER A 1 355 ? -53.171 -6.022 -29.026 1.00 43.22 355 SER A C 1
ATOM 2784 O O . SER A 1 355 ? -53.281 -4.822 -29.266 1.00 43.22 355 SER A O 1
ATOM 2786 N N . SER A 1 356 ? -53.641 -6.988 -29.811 1.00 45.50 356 SER A N 1
ATOM 2787 C CA . SER A 1 356 ? -54.768 -6.873 -30.750 1.00 45.50 356 SER A CA 1
ATOM 2788 C C . SER A 1 356 ? -54.997 -8.216 -31.417 1.00 45.50 356 SER A C 1
ATOM 2790 O O . SER A 1 356 ? -54.020 -8.702 -32.033 1.00 45.50 356 SER A O 1
#

Solvent-accessible surface area (backbone atoms only — not comparable to full-atom values): 20025 Å² total; per-residue (Å²): 132,65,74,67,62,62,53,56,60,55,52,58,52,74,74,64,76,82,76,84,82,86,78,91,78,89,90,82,84,89,74,74,77,48,61,52,38,58,56,68,73,65,62,80,55,71,92,76,67,40,72,44,82,41,49,71,49,59,77,91,46,47,80,31,43,81,66,60,67,45,48,35,37,35,37,41,72,62,49,75,66,52,54,50,52,41,40,72,53,44,24,48,47,23,33,62,55,97,63,35,30,34,46,62,85,59,89,67,68,97,86,64,68,39,34,39,33,32,28,44,86,55,42,52,51,59,40,39,66,64,40,65,77,82,59,62,67,61,52,33,55,75,70,70,52,78,60,37,6,36,40,29,41,47,30,56,66,49,85,57,52,67,58,41,49,75,56,52,32,60,40,36,35,37,24,17,50,53,67,75,45,31,55,53,23,42,73,72,45,70,83,45,84,60,51,42,82,43,82,38,36,58,18,62,42,76,53,72,43,54,36,37,34,28,73,48,65,88,69,30,13,71,35,53,77,37,51,40,43,75,77,38,70,89,49,44,82,72,49,74,45,83,38,53,26,27,30,52,50,73,38,46,72,75,81,39,70,53,55,80,52,28,26,35,38,38,38,45,37,58,45,40,52,66,37,33,54,58,10,24,67,77,42,48,85,41,39,48,35,36,42,32,60,38,23,75,44,58,39,17,55,87,29,57,39,46,66,56,49,50,55,60,38,41,80,70,40,30,43,79,78,46,75,40,32,50,89,43,81,49,32,34,43,34,35,28,37,46,55,69,78,91,64,76,82,79,77,85,79,76,95,74,85,90,86,131

Foldseek 3Di:
DPPVVQVVVVVVVVVPPDDDDDDDDDDDDDDDQDQKFFPNVVVVLPPDAQEEEQAAHCVVCVVVLCLVRHFKYDYFDHDPVNCVVSVVSQWFWWWDDPGITGTPPDDDPPPTTDTITGHNLQVCCRRDAQDDADPPLVVCVVVVHQWQAEAAEQCQLVPCVVVCVVSVHAQYEYEHADVVSLVNNCVRPVPPPNYAYHYFAEFLAWDKAKWFAKPPRLQIASFAFDCLCVVPVVIDGPDIDITTYHQPVVCDPPRHDHLLSGAEYEYRHNQRVVGNVSSCVVSLVNHFKYKYKAFQDCRTPPGDHPSSVQVVVVVVQKHWDDWDDRPDSGIGMTMIGGNDPPDPPPDPPDPDDDDD

Nearest PDB structures (foldseek):
  3grz-assembly1_A  TM=6.343E-01  e=1.737E-03  Lactobacillus delbrueckii subsp. bulgaricus ATCC BAA-365
  7d8u-assembly1_A  TM=5.309E-01  e=3.176E-03  African swine fever virus
  8q8g-assembly1_B  TM=5.334E-01  e=9.997E-03  Homo sapiens
  5e9w-assembly2_B  TM=5.325E-01  e=9.997E-03  Homo sapiens
  4c4a-assembly1_A  TM=6.770E-01  e=9.326E-02  Mus musculus

Radius of gyration: 23.34 Å; Cα contacts (8 Å, |Δi|>4): 643; chains: 1; bounding box: 88×45×57 Å

Mean predicted aligned error: 12.35 Å

pLDDT: mean 78.04, std 23.69, range [21.69, 98.94]

Sequence (356 aa):
MSDRDSQRLVRRFQESGALPSPAVVFWCEGNPPATTVPVADLAIWRPRLDFAWVGNDLAPVQRFLTRGRVDFIQGDGWSPAMVQELRHHRYECFAIGEEELHLWPTPAPPSLRPLLAIHERFVRTLLHPNAPMLDLGALLTQHGISPRGVVHVGAHEGQEFEEYRRLGCAPIAFIEANPGVYERLWARLGGEPNVYLIKGAIAEGWGEATLHLTSWDQSSSLLPLAQHEEVYPDIAEVGQIRVTTRPLDSLFGVELPPMAAFNLLNIDVQGAERKVLQGATALLPHIAALNLEVNYAEMYAGCPLIDDLDEFLGHRGFERVAVTTPFHRTWGDALYVRCETLAPAVSSEGENRGSS